Protein AF-A0A821H9C8-F1 (afdb_monomer_lite)

pLDDT: mean 73.52, std 16.89, range [33.97, 94.5]

Structure (mmCIF, N/CA/C/O backbone):
data_AF-A0A821H9C8-F1
#
_entry.id   AF-A0A821H9C8-F1
#
loop_
_atom_site.group_PDB
_atom_site.id
_atom_site.type_symbol
_atom_site.label_atom_id
_atom_site.label_alt_id
_atom_site.label_comp_id
_atom_site.label_asym_id
_atom_site.label_entity_id
_atom_site.label_seq_id
_atom_site.pdbx_PDB_ins_code
_atom_site.Cartn_x
_atom_site.Cartn_y
_atom_site.Cartn_z
_atom_site.occupancy
_atom_site.B_iso_or_equiv
_atom_site.auth_seq_id
_atom_site.auth_comp_id
_atom_site.auth_asym_id
_atom_site.auth_atom_id
_atom_site.pdbx_PDB_model_num
ATOM 1 N N . MET A 1 1 ? -15.313 -7.852 26.500 1.00 37.09 1 MET A N 1
ATOM 2 C CA . MET A 1 1 ? -15.621 -6.805 25.490 1.00 37.09 1 MET A CA 1
ATOM 3 C C . MET A 1 1 ? -14.946 -5.477 25.831 1.00 37.09 1 MET A C 1
ATOM 5 O O . MET A 1 1 ? -14.378 -4.883 24.933 1.00 37.09 1 MET A O 1
ATOM 9 N N . GLN A 1 2 ? -14.944 -5.047 27.102 1.00 33.97 2 GLN A N 1
ATOM 10 C CA . GLN A 1 2 ? -14.244 -3.834 27.563 1.00 33.97 2 GLN A CA 1
ATOM 11 C C . GLN A 1 2 ? -12.705 -3.944 27.600 1.00 33.97 2 GLN A C 1
ATOM 13 O O . GLN A 1 2 ? -12.033 -2.936 27.449 1.00 33.97 2 GLN A O 1
ATOM 18 N N . GLU A 1 3 ? -12.132 -5.143 27.737 1.00 39.50 3 GLU A N 1
ATOM 19 C CA . GLU A 1 3 ? -10.678 -5.307 27.937 1.00 39.50 3 GLU A CA 1
ATOM 20 C C . GLU A 1 3 ? -9.809 -5.076 26.684 1.00 39.50 3 GLU A C 1
ATOM 22 O O . GLU A 1 3 ? -8.631 -4.778 26.823 1.00 39.50 3 GLU A O 1
ATOM 27 N N . ILE A 1 4 ? -10.366 -5.171 25.467 1.00 42.53 4 ILE A N 1
ATOM 28 C CA . ILE A 1 4 ? -9.603 -5.038 24.200 1.00 42.53 4 ILE A CA 1
ATOM 29 C C . ILE A 1 4 ? -9.731 -3.628 23.590 1.00 42.53 4 ILE A C 1
ATOM 31 O O . ILE A 1 4 ? -8.876 -3.212 22.817 1.00 42.53 4 ILE A O 1
ATOM 35 N N . LEU A 1 5 ? -10.765 -2.866 23.973 1.00 43.53 5 LEU A N 1
ATOM 36 C CA . LEU A 1 5 ? -10.900 -1.432 23.664 1.00 43.53 5 LEU A CA 1
ATOM 37 C C . LEU A 1 5 ? -10.070 -0.553 24.612 1.00 43.53 5 LEU A C 1
ATOM 39 O O . LEU A 1 5 ? -9.796 0.599 24.294 1.00 43.53 5 LEU A O 1
ATOM 43 N N . HIS A 1 6 ? -9.663 -1.097 25.761 1.00 43.56 6 HIS A N 1
ATOM 44 C CA . HIS A 1 6 ? -8.919 -0.377 26.790 1.00 43.56 6 HIS A CA 1
ATOM 45 C C . HIS A 1 6 ? -7.547 0.169 26.341 1.00 43.56 6 HIS A C 1
ATOM 47 O O . HIS A 1 6 ? -7.224 1.284 26.744 1.00 43.56 6 HIS A O 1
ATOM 53 N N . PRO A 1 7 ? -6.752 -0.529 25.502 1.00 49.22 7 PRO A N 1
ATOM 54 C CA . PRO A 1 7 ? -5.472 -0.008 25.053 1.00 49.22 7 PRO A CA 1
ATOM 55 C C . PRO A 1 7 ? -5.580 0.864 23.799 1.00 49.22 7 PRO A C 1
ATOM 57 O O . PRO A 1 7 ? -4.600 1.503 23.465 1.00 49.22 7 PRO A O 1
ATOM 60 N N . TRP A 1 8 ? -6.712 0.935 23.080 1.00 53.06 8 TRP A N 1
ATOM 61 C CA . TRP A 1 8 ? -6.779 1.711 21.826 1.00 53.06 8 TRP A CA 1
ATOM 62 C C . TRP A 1 8 ? -6.546 3.222 22.023 1.00 53.06 8 TRP A C 1
ATOM 64 O O . TRP A 1 8 ? -5.753 3.789 21.280 1.00 53.06 8 TRP A O 1
ATOM 74 N N . PRO A 1 9 ? -7.102 3.87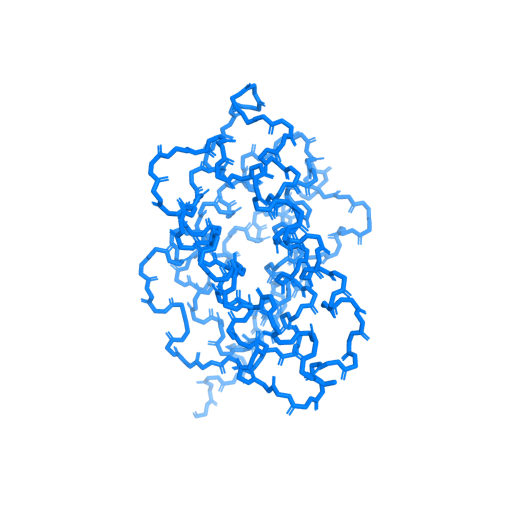8 23.060 1.00 55.62 9 PRO A N 1
ATOM 75 C CA . PRO A 1 9 ? -6.734 5.255 23.385 1.00 55.62 9 PRO A CA 1
ATOM 76 C C . PRO A 1 9 ? -5.254 5.414 23.762 1.00 55.62 9 PRO A C 1
ATOM 78 O O . PRO A 1 9 ? -4.653 6.431 23.445 1.00 55.62 9 PRO A O 1
ATOM 81 N N . GLU A 1 10 ? -4.651 4.412 24.407 1.00 47.25 10 GLU A N 1
ATOM 82 C CA . GLU A 1 10 ? -3.223 4.401 24.762 1.00 47.25 10 GLU A CA 1
ATOM 83 C C . GLU A 1 10 ? -2.340 4.155 23.527 1.00 47.25 10 GLU A C 1
ATOM 85 O O . GLU A 1 10 ? -1.257 4.721 23.417 1.00 47.25 10 GLU A O 1
ATOM 90 N N . VAL A 1 11 ? -2.827 3.361 22.568 1.00 49.88 11 VAL A N 1
ATOM 91 C CA . VAL A 1 11 ? -2.232 3.133 21.248 1.00 49.88 11 VAL A CA 1
ATOM 92 C C . VAL A 1 11 ? -2.255 4.430 20.452 1.00 49.88 11 VAL A C 1
ATOM 94 O O . VAL A 1 11 ? -1.211 4.838 19.963 1.00 49.88 11 VAL A O 1
ATOM 97 N N . LEU A 1 12 ? -3.409 5.097 20.357 1.00 52.25 12 LEU A N 1
ATOM 98 C CA . LEU A 1 12 ? -3.537 6.396 19.699 1.00 52.25 12 LEU A CA 1
ATOM 99 C C . LEU A 1 12 ? -2.669 7.450 20.385 1.00 52.25 12 LEU A C 1
ATOM 101 O O . LEU A 1 12 ? -1.925 8.130 19.701 1.00 52.25 12 LEU A O 1
ATOM 105 N N . ALA A 1 13 ? -2.654 7.517 21.719 1.00 55.16 13 ALA A N 1
ATOM 106 C CA . ALA A 1 13 ? -1.798 8.450 22.452 1.00 55.16 13 ALA A CA 1
ATOM 107 C C . ALA A 1 13 ? -0.299 8.172 22.246 1.00 55.16 13 ALA A C 1
ATOM 109 O O . ALA A 1 13 ? 0.488 9.109 22.142 1.00 55.16 13 ALA A O 1
ATOM 110 N N . ALA A 1 14 ? 0.110 6.902 22.155 1.00 49.56 14 ALA A N 1
ATOM 111 C CA . ALA A 1 14 ? 1.486 6.524 21.836 1.00 49.56 14 ALA A CA 1
ATOM 112 C C . ALA A 1 14 ? 1.847 6.802 20.366 1.00 49.56 14 ALA A C 1
ATOM 114 O O . ALA A 1 14 ? 3.006 7.074 20.067 1.00 49.56 14 ALA A O 1
ATOM 115 N N . ILE A 1 15 ? 0.872 6.733 19.452 1.00 49.38 15 ILE A N 1
ATOM 116 C CA . ILE A 1 15 ? 1.014 7.096 18.034 1.00 49.38 15 ILE A CA 1
ATOM 117 C C . ILE A 1 15 ? 1.041 8.622 17.855 1.00 49.38 15 ILE A C 1
ATOM 119 O O . ILE A 1 15 ? 1.798 9.120 17.032 1.00 49.38 15 ILE A O 1
ATOM 123 N N . ASP A 1 16 ? 0.281 9.373 18.645 1.00 48.09 16 ASP A N 1
ATOM 124 C CA . ASP A 1 16 ? 0.300 10.835 18.633 1.00 48.09 16 ASP A CA 1
ATOM 125 C C . ASP A 1 16 ? 1.613 11.351 19.242 1.00 48.09 16 ASP A C 1
ATOM 127 O O . ASP A 1 16 ? 2.270 12.203 18.656 1.00 48.09 16 ASP A O 1
ATOM 131 N N . GLN A 1 17 ? 2.092 10.761 20.345 1.00 44.94 17 GLN A N 1
ATOM 132 C CA . GLN A 1 17 ? 3.433 11.040 20.892 1.00 44.94 17 GLN A CA 1
ATOM 133 C C . GLN A 1 17 ? 4.567 10.637 19.941 1.00 44.94 17 GLN A C 1
ATOM 135 O O . GLN A 1 17 ? 5.657 11.196 20.007 1.00 44.94 17 GLN A O 1
ATOM 140 N N . ALA A 1 18 ? 4.311 9.691 19.036 1.00 44.38 18 ALA A N 1
ATOM 141 C CA . ALA A 1 18 ? 5.232 9.303 17.977 1.00 44.38 18 ALA A CA 1
ATOM 142 C C . ALA A 1 18 ? 5.353 10.343 16.845 1.00 44.38 18 ALA A C 1
ATOM 144 O O . ALA A 1 18 ? 6.142 10.150 15.922 1.00 44.38 18 ALA A O 1
ATOM 145 N N . THR A 1 19 ? 4.566 11.419 16.870 1.00 47.22 19 THR A N 1
ATOM 146 C CA . THR A 1 19 ? 4.671 12.504 15.883 1.00 47.22 19 THR A CA 1
ATOM 147 C C . THR A 1 19 ? 5.598 13.643 16.314 1.00 47.22 19 THR A C 1
ATOM 149 O O . THR A 1 19 ? 5.881 14.509 15.492 1.00 47.22 19 THR A O 1
ATOM 152 N N . ASP A 1 20 ? 6.128 13.605 17.545 1.00 43.31 20 ASP A N 1
ATOM 153 C CA . ASP A 1 20 ? 7.155 14.535 18.031 1.00 43.31 20 ASP A CA 1
ATOM 154 C C . ASP A 1 20 ? 8.579 14.038 17.683 1.00 43.31 20 ASP A C 1
ATOM 156 O O . ASP A 1 20 ? 8.864 12.840 17.752 1.00 43.31 20 ASP A O 1
ATOM 160 N N . ASP A 1 21 ? 9.457 14.987 17.325 1.00 44.59 21 ASP A N 1
ATOM 161 C CA . ASP A 1 21 ? 10.759 14.924 16.609 1.00 44.59 21 ASP A CA 1
ATOM 162 C C . ASP A 1 21 ? 11.865 13.931 17.085 1.00 44.59 21 ASP A C 1
ATOM 164 O O . ASP A 1 21 ? 13.019 14.038 16.662 1.00 44.59 21 ASP A O 1
ATOM 168 N N . ASP A 1 22 ? 11.577 12.933 17.925 1.00 46.00 22 ASP A N 1
ATOM 169 C CA . ASP A 1 22 ? 12.552 11.943 18.421 1.00 46.00 22 ASP A CA 1
ATOM 170 C C . ASP A 1 22 ? 12.425 10.575 17.698 1.00 46.00 22 ASP A C 1
ATOM 172 O O . ASP A 1 22 ? 12.007 9.547 18.247 1.00 46.00 22 ASP A O 1
ATOM 176 N N . GLU A 1 23 ? 12.807 10.562 16.414 1.00 50.75 23 GLU A N 1
ATOM 177 C CA . GLU A 1 23 ? 12.544 9.503 15.412 1.00 50.75 23 GLU A CA 1
ATOM 178 C C . GLU A 1 23 ? 12.915 8.057 15.832 1.00 50.75 23 GLU A C 1
ATOM 180 O O . GLU A 1 23 ? 12.275 7.081 15.427 1.00 50.75 23 GLU A O 1
ATOM 185 N N . LEU A 1 24 ? 13.963 7.877 16.646 1.00 43.28 24 LEU A N 1
ATOM 186 C CA . LEU A 1 24 ? 14.520 6.559 17.007 1.00 43.28 24 LEU A CA 1
ATOM 187 C C . LEU A 1 24 ? 13.912 5.951 18.281 1.00 43.28 24 LEU A C 1
ATOM 189 O O . LEU A 1 24 ? 13.880 4.722 18.434 1.00 43.28 24 LEU A O 1
ATOM 193 N N . PHE A 1 25 ? 13.433 6.789 19.199 1.00 40.84 25 PHE A N 1
ATOM 194 C CA . PHE A 1 25 ? 12.816 6.358 20.457 1.00 40.84 25 PHE A CA 1
ATOM 195 C C . PHE A 1 25 ? 11.338 6.003 20.248 1.00 40.84 25 PHE A C 1
ATOM 197 O O . PHE A 1 25 ? 10.849 4.968 20.711 1.00 40.84 25 PHE A O 1
ATOM 204 N N . THR A 1 26 ? 10.677 6.801 19.421 1.00 49.81 26 THR A N 1
ATOM 205 C CA . THR A 1 26 ? 9.282 6.699 19.014 1.00 49.81 26 THR A CA 1
ATOM 206 C C . THR A 1 26 ? 8.887 5.335 18.429 1.00 49.81 26 THR A C 1
ATOM 208 O O . THR A 1 26 ? 7.946 4.678 18.888 1.00 49.81 26 THR A O 1
ATOM 211 N N . LEU A 1 27 ? 9.639 4.831 17.447 1.00 49.69 27 LEU A N 1
ATOM 212 C CA . LEU A 1 27 ? 9.341 3.533 16.837 1.00 49.69 27 LEU A CA 1
ATOM 213 C C . LEU A 1 27 ? 9.594 2.378 17.835 1.00 49.69 27 LEU A C 1
ATOM 215 O O . LEU A 1 27 ? 8.940 1.333 17.758 1.00 49.69 27 LEU A O 1
ATOM 219 N N . ASN A 1 28 ? 10.525 2.532 18.786 1.00 45.34 28 ASN A N 1
ATOM 220 C CA . ASN A 1 28 ? 10.849 1.490 19.770 1.00 45.34 28 ASN A CA 1
ATOM 221 C C . ASN A 1 28 ? 9.684 1.188 20.716 1.00 45.34 28 ASN A C 1
ATOM 223 O O . ASN A 1 28 ? 9.327 0.019 20.886 1.00 45.34 28 ASN A O 1
ATOM 227 N N . ILE A 1 29 ? 9.042 2.227 21.252 1.00 48.31 29 ILE A N 1
ATOM 228 C CA . ILE A 1 29 ? 7.833 2.097 22.082 1.00 48.31 29 ILE A CA 1
ATOM 229 C C . ILE A 1 29 ? 6.653 1.589 21.242 1.00 48.31 29 ILE A C 1
ATOM 231 O O . ILE A 1 29 ? 5.913 0.702 21.675 1.00 48.31 29 ILE A O 1
ATOM 235 N N . SER A 1 30 ? 6.543 2.056 19.996 1.00 59.53 30 SER A N 1
ATOM 236 C CA . SER A 1 30 ? 5.499 1.639 19.060 1.00 59.53 30 SER A CA 1
ATOM 237 C C . SER A 1 30 ? 5.479 0.119 18.831 1.00 59.53 30 SER A C 1
ATOM 239 O O . SER A 1 30 ? 4.413 -0.477 18.777 1.00 59.53 30 SER A O 1
ATOM 241 N N . ARG A 1 31 ? 6.616 -0.590 18.786 1.00 64.44 31 ARG A N 1
ATOM 242 C CA . ARG A 1 31 ? 6.636 -2.010 18.369 1.00 64.44 31 ARG A CA 1
ATOM 243 C C . ARG A 1 31 ? 5.820 -2.969 19.243 1.00 64.44 31 ARG A C 1
ATOM 245 O O . ARG A 1 31 ? 5.178 -3.873 18.699 1.00 64.44 31 ARG A O 1
ATOM 252 N N . ALA A 1 32 ? 5.857 -2.824 20.568 1.00 64.88 32 ALA A N 1
ATOM 253 C CA . ALA A 1 32 ? 5.069 -3.680 21.462 1.00 64.88 32 ALA A CA 1
ATOM 254 C C . ALA A 1 32 ? 3.567 -3.462 21.224 1.00 64.88 32 ALA A C 1
ATOM 256 O O . ALA A 1 32 ? 2.812 -4.423 21.072 1.00 64.88 32 ALA A O 1
ATOM 257 N N . VAL A 1 33 ? 3.181 -2.196 21.076 1.00 65.38 33 VAL A N 1
ATOM 258 C CA . VAL A 1 33 ? 1.823 -1.755 20.755 1.00 65.38 33 VAL A CA 1
ATOM 259 C C . VAL A 1 33 ? 1.391 -2.263 19.374 1.00 65.38 33 VAL A C 1
ATOM 261 O O . VAL A 1 33 ? 0.376 -2.942 19.255 1.00 65.38 33 VAL A O 1
ATOM 264 N N . LEU A 1 34 ? 2.207 -2.060 18.337 1.00 66.00 34 LEU A N 1
ATOM 265 C CA . LEU A 1 34 ? 1.968 -2.558 16.979 1.00 66.00 34 LEU A CA 1
ATOM 266 C C . LEU A 1 34 ? 1.834 -4.085 16.941 1.00 66.00 34 LEU A C 1
ATOM 268 O O . LEU A 1 34 ? 1.051 -4.614 16.162 1.00 66.00 34 LEU A O 1
ATOM 272 N N . THR A 1 35 ? 2.564 -4.817 17.784 1.00 69.88 35 THR A N 1
ATOM 273 C CA . THR A 1 35 ? 2.448 -6.284 17.857 1.00 69.88 35 THR A CA 1
ATOM 274 C C . THR A 1 35 ? 1.124 -6.713 18.493 1.00 69.88 35 THR A C 1
ATOM 276 O O . THR A 1 35 ? 0.504 -7.677 18.037 1.00 69.88 35 THR A O 1
ATOM 279 N N . GLN A 1 36 ? 0.653 -5.991 19.514 1.00 67.81 36 GLN A N 1
ATOM 280 C CA . GLN A 1 36 ? -0.668 -6.222 20.104 1.00 67.81 36 GLN A CA 1
ATOM 281 C C . GLN A 1 36 ? -1.779 -5.921 19.092 1.00 67.81 36 GLN A C 1
ATOM 283 O O . GLN A 1 36 ? -2.635 -6.775 18.858 1.00 67.81 36 GLN A O 1
ATOM 288 N N . VAL A 1 37 ? -1.710 -4.772 18.412 1.00 67.06 37 VAL A N 1
ATOM 289 C CA . VAL A 1 37 ? -2.646 -4.394 17.339 1.00 67.06 37 VAL A CA 1
ATOM 290 C C . VAL A 1 37 ? -2.623 -5.424 16.209 1.00 67.06 37 VAL A C 1
ATOM 292 O O . VAL A 1 37 ? -3.676 -5.881 15.776 1.00 67.06 37 VAL A O 1
ATOM 295 N N . PHE A 1 38 ? -1.444 -5.880 15.782 1.00 72.62 38 PHE A N 1
ATOM 296 C CA . PHE A 1 38 ? -1.310 -6.928 14.769 1.00 72.62 38 PHE A CA 1
ATOM 297 C C . PHE A 1 38 ? -1.974 -8.242 15.198 1.00 72.62 38 PHE A C 1
ATOM 299 O O . PHE A 1 38 ? -2.653 -8.881 14.397 1.00 72.62 38 PHE A O 1
ATOM 306 N N . THR A 1 39 ? -1.833 -8.633 16.465 1.00 71.38 39 THR A N 1
ATOM 307 C CA . TH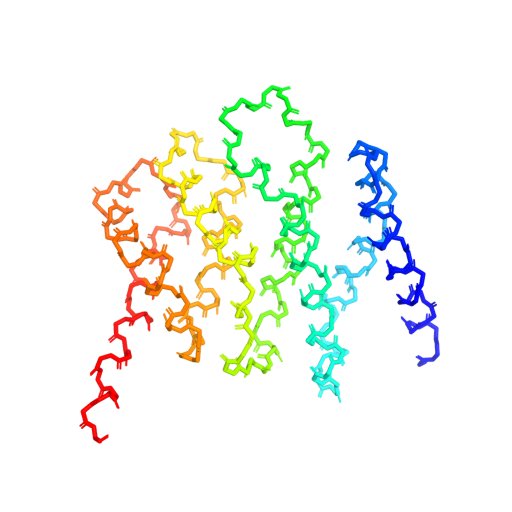R A 1 39 ? -2.473 -9.843 17.007 1.00 71.38 39 THR A CA 1
ATOM 308 C C . THR A 1 39 ? -3.999 -9.713 16.996 1.00 71.38 39 THR A C 1
ATOM 310 O O . THR A 1 39 ? -4.696 -10.652 16.609 1.00 71.38 39 THR A O 1
ATOM 313 N N . ILE A 1 40 ? -4.522 -8.531 17.338 1.00 67.94 40 ILE A N 1
ATOM 314 C CA . ILE A 1 40 ? -5.953 -8.214 17.240 1.00 67.94 40 ILE A CA 1
ATOM 315 C C . ILE A 1 40 ? -6.407 -8.285 15.776 1.00 67.94 40 ILE A C 1
ATOM 317 O O . ILE A 1 40 ? -7.390 -8.964 15.480 1.00 67.94 40 ILE A O 1
ATOM 321 N N . ILE A 1 41 ? -5.656 -7.677 14.851 1.00 69.88 41 ILE A N 1
ATOM 322 C CA . ILE A 1 41 ? -5.904 -7.715 13.401 1.00 69.88 41 ILE A CA 1
ATOM 323 C C . ILE A 1 41 ? -6.012 -9.149 12.878 1.00 69.88 41 ILE A C 1
ATOM 325 O O . ILE A 1 41 ? -6.962 -9.489 12.168 1.00 69.88 41 ILE A O 1
ATOM 329 N N . LEU A 1 42 ? -5.074 -10.014 13.263 1.00 71.12 42 LEU A N 1
ATOM 330 C CA . LEU A 1 42 ? -5.050 -11.408 12.825 1.00 71.12 42 LEU A CA 1
ATOM 331 C C . LEU A 1 42 ? -6.200 -12.250 13.377 1.00 71.12 42 LEU A C 1
ATOM 333 O O . LEU A 1 42 ? -6.567 -13.235 12.737 1.00 71.12 42 LEU A O 1
ATOM 337 N N . SER A 1 43 ? -6.786 -11.871 14.516 1.00 68.31 43 SER A N 1
ATOM 338 C CA . SER A 1 43 ? -7.910 -12.615 15.092 1.00 68.31 43 SER A CA 1
ATOM 339 C C . SER A 1 43 ? -9.162 -12.584 14.209 1.00 68.31 43 SER A C 1
ATOM 341 O O . SER A 1 43 ? -9.961 -13.504 14.309 1.00 68.31 43 SER A O 1
ATOM 343 N N . LYS A 1 44 ? -9.299 -11.585 13.311 1.00 60.69 44 LYS A N 1
ATOM 344 C CA . LYS A 1 44 ? -10.374 -11.366 12.308 1.00 60.69 44 LYS A CA 1
ATOM 345 C C . LYS A 1 44 ? -11.823 -11.322 12.827 1.00 60.69 44 LYS A C 1
ATOM 347 O O . LYS A 1 44 ? -12.645 -10.633 12.227 1.00 60.69 44 LYS A O 1
ATOM 352 N N . ASP A 1 45 ? -12.127 -11.944 13.961 1.00 57.25 45 ASP A N 1
ATOM 353 C CA . ASP A 1 45 ? -13.434 -11.989 14.624 1.00 57.25 45 ASP A CA 1
ATOM 354 C C . ASP A 1 45 ? -13.933 -10.599 15.040 1.00 57.25 45 ASP A C 1
ATOM 356 O O . ASP A 1 45 ? -15.136 -10.359 15.154 1.00 57.25 45 ASP A O 1
ATOM 360 N N . PHE A 1 46 ? -13.000 -9.666 15.225 1.00 54.28 46 PHE A N 1
ATOM 361 C CA . PHE A 1 46 ? -13.259 -8.290 15.629 1.00 54.28 46 PHE A CA 1
ATOM 362 C C . PHE A 1 46 ? -13.836 -7.414 14.501 1.00 54.28 46 PHE A C 1
ATOM 364 O O . PHE A 1 46 ? -14.727 -6.598 14.729 1.00 54.28 46 PHE A O 1
ATOM 371 N N . PHE A 1 47 ? -13.383 -7.616 13.262 1.00 56.91 47 PHE A N 1
ATOM 372 C CA . PHE A 1 47 ? -13.626 -6.692 12.144 1.00 56.91 47 PHE A CA 1
ATOM 373 C C . PHE A 1 47 ? -14.944 -6.946 11.404 1.00 56.91 47 PHE A C 1
ATOM 375 O O . PHE A 1 47 ? -15.367 -6.133 10.587 1.00 56.91 47 PHE A O 1
ATOM 382 N N . ASN A 1 48 ? -15.636 -8.043 11.722 1.00 57.91 48 ASN A N 1
ATOM 383 C CA . ASN A 1 48 ? -16.945 -8.352 11.145 1.00 57.91 48 ASN A CA 1
ATOM 384 C C . ASN A 1 48 ? -18.088 -7.500 11.728 1.00 57.91 48 ASN A C 1
ATOM 386 O O . ASN A 1 48 ? -19.215 -7.607 11.248 1.00 57.91 48 ASN A O 1
ATOM 390 N N . LYS A 1 49 ? -17.837 -6.687 12.769 1.00 57.53 49 LYS A N 1
ATOM 391 C CA . LYS A 1 49 ? -18.894 -5.963 13.499 1.00 57.53 49 LYS A CA 1
ATOM 392 C C . LYS A 1 49 ? -18.798 -4.436 13.458 1.00 57.53 49 LYS A C 1
ATOM 394 O O . LYS A 1 49 ? -19.831 -3.800 13.637 1.00 57.53 49 LYS A O 1
ATOM 399 N N . ASP A 1 50 ? -17.627 -3.853 13.193 1.00 73.88 50 ASP A N 1
ATOM 400 C CA . ASP A 1 50 ? -17.446 -2.395 13.226 1.00 73.88 50 ASP A CA 1
ATOM 401 C C . ASP A 1 50 ? -16.520 -1.883 12.110 1.00 73.88 50 ASP A C 1
ATOM 403 O O . ASP A 1 50 ? -15.297 -1.888 12.231 1.00 73.88 50 ASP A O 1
ATOM 407 N N . HIS A 1 51 ? -17.122 -1.415 11.012 1.00 76.06 51 HIS A N 1
ATOM 408 C CA . HIS A 1 51 ? -16.396 -0.845 9.873 1.00 76.06 51 HIS A CA 1
ATOM 409 C C . HIS A 1 51 ? -15.701 0.490 10.179 1.00 76.06 51 HIS A C 1
ATOM 411 O O . HIS A 1 51 ? -14.742 0.826 9.482 1.00 76.06 51 HIS A O 1
ATOM 417 N N . LEU A 1 52 ? -16.177 1.254 11.168 1.00 81.69 52 LEU A N 1
ATOM 418 C CA . LEU A 1 52 ? -15.581 2.544 11.527 1.00 81.69 52 LEU A CA 1
ATOM 419 C C . LEU A 1 52 ? -14.252 2.318 12.233 1.00 81.69 52 LEU A C 1
ATOM 421 O O . LEU A 1 52 ? -13.250 2.913 11.850 1.00 81.69 52 LEU A O 1
ATOM 425 N N . LEU A 1 53 ? -14.220 1.372 13.167 1.00 78.12 53 LEU A N 1
ATOM 426 C CA . LEU A 1 53 ? -12.994 1.017 13.868 1.00 78.12 53 LEU A CA 1
ATOM 427 C C . LEU A 1 53 ? -11.945 0.394 12.934 1.00 78.12 53 LEU A C 1
ATOM 429 O O . LEU A 1 53 ? -10.757 0.676 13.060 1.00 78.12 53 LEU A O 1
ATOM 433 N N . VAL A 1 54 ? -12.364 -0.403 11.939 1.00 80.38 54 VAL A N 1
ATOM 434 C CA . VAL A 1 54 ? -11.442 -0.909 10.900 1.00 80.38 54 VAL A CA 1
ATOM 435 C C . VAL A 1 54 ? -10.795 0.246 10.130 1.00 80.38 54 VAL A C 1
ATOM 437 O O . VAL A 1 54 ? -9.588 0.221 9.888 1.00 80.38 54 VAL A O 1
ATOM 440 N N . ARG A 1 55 ? -11.600 1.244 9.733 1.00 88.00 55 ARG A N 1
ATOM 441 C CA . ARG A 1 55 ? -11.123 2.445 9.033 1.00 88.00 55 ARG A CA 1
ATOM 442 C C . ARG A 1 55 ? -10.146 3.222 9.905 1.00 88.00 55 ARG A C 1
ATOM 444 O O . ARG A 1 55 ? -9.075 3.566 9.427 1.00 88.00 55 ARG A O 1
ATOM 451 N N . GLU A 1 56 ? -10.487 3.443 11.168 1.00 83.62 56 GLU A N 1
ATOM 452 C CA . GLU A 1 56 ? -9.635 4.155 12.120 1.00 83.62 56 GLU A CA 1
ATOM 453 C C . GLU A 1 56 ? -8.272 3.470 12.269 1.00 83.62 56 GLU A C 1
ATOM 455 O O . GLU A 1 56 ? -7.248 4.098 12.033 1.00 83.62 56 GLU A O 1
ATOM 460 N N . ILE A 1 57 ? -8.246 2.156 12.520 1.00 80.38 57 ILE A N 1
ATOM 461 C CA . ILE A 1 57 ? -6.993 1.391 12.623 1.00 80.38 57 ILE A CA 1
ATOM 462 C C . ILE A 1 57 ? -6.173 1.492 11.331 1.00 80.38 57 ILE A C 1
ATOM 464 O O . ILE A 1 57 ? -4.953 1.673 11.383 1.00 80.38 57 ILE A O 1
ATOM 468 N N . PHE A 1 58 ? -6.829 1.374 10.173 1.00 88.69 58 PHE A N 1
ATOM 469 C CA . PHE A 1 58 ? -6.176 1.499 8.873 1.00 88.69 58 PHE A CA 1
ATOM 470 C C . PHE A 1 58 ? -5.519 2.867 8.707 1.00 88.69 58 PHE A C 1
ATOM 472 O O . PHE A 1 58 ? -4.321 2.922 8.427 1.00 88.69 58 PHE A O 1
ATOM 479 N N . PHE A 1 59 ? -6.266 3.953 8.911 1.00 88.94 59 PHE A N 1
ATOM 480 C CA . PHE A 1 59 ? -5.755 5.304 8.700 1.00 88.94 59 PHE A CA 1
ATOM 481 C C . PHE A 1 59 ? -4.745 5.717 9.769 1.00 88.94 59 PHE A C 1
ATOM 483 O O . PHE A 1 59 ? -3.755 6.346 9.422 1.00 88.94 59 PHE A O 1
ATOM 490 N N . SER A 1 60 ? -4.879 5.281 11.024 1.00 83.38 60 SER A N 1
ATOM 491 C CA . SER A 1 60 ? -3.839 5.490 12.041 1.00 83.38 60 SER A CA 1
ATOM 492 C C . SER A 1 60 ? -2.522 4.820 11.644 1.00 83.38 60 SER A C 1
ATOM 494 O O . SER A 1 60 ? -1.466 5.446 11.699 1.00 83.38 60 SER A O 1
ATOM 496 N N . CYS A 1 61 ? -2.563 3.564 11.182 1.00 84.50 61 CYS A N 1
ATOM 497 C CA . CYS A 1 61 ? -1.358 2.877 10.709 1.00 84.50 61 CYS A CA 1
ATOM 498 C C . CYS A 1 61 ? -0.777 3.537 9.450 1.00 84.50 61 CYS A C 1
ATOM 500 O O . CYS A 1 61 ? 0.443 3.642 9.317 1.00 84.50 61 CYS A O 1
ATOM 502 N N . PHE A 1 62 ? -1.639 3.964 8.525 1.00 89.00 62 PHE A N 1
ATOM 503 C CA . PHE A 1 62 ? -1.239 4.630 7.290 1.00 89.00 62 PHE A CA 1
ATOM 504 C C . PHE A 1 62 ? -0.593 5.994 7.567 1.00 89.00 62 PHE A C 1
ATOM 506 O O . PHE A 1 62 ? 0.488 6.258 7.053 1.00 89.00 62 PHE A O 1
ATOM 513 N N . ASN A 1 63 ? -1.168 6.805 8.455 1.00 86.56 63 ASN A N 1
ATOM 514 C CA . ASN A 1 63 ? -0.645 8.124 8.818 1.00 86.56 63 ASN A CA 1
ATOM 515 C C . ASN A 1 63 ? 0.743 8.044 9.465 1.00 86.56 63 ASN A C 1
ATOM 517 O O . ASN A 1 63 ? 1.590 8.896 9.208 1.00 86.56 63 ASN A O 1
ATOM 521 N N . ILE A 1 64 ? 1.036 6.983 10.228 1.00 82.50 64 ILE A N 1
ATOM 522 C CA . ILE A 1 64 ? 2.406 6.742 10.712 1.00 82.50 64 ILE A CA 1
ATOM 523 C C . ILE A 1 64 ? 3.370 6.586 9.532 1.00 82.50 64 ILE A C 1
ATOM 525 O O . ILE A 1 64 ? 4.463 7.150 9.561 1.00 82.50 64 ILE A O 1
ATOM 529 N N . LEU A 1 65 ? 2.984 5.837 8.492 1.00 85.19 65 LEU A N 1
ATOM 530 C CA . LEU A 1 65 ? 3.809 5.696 7.290 1.00 85.19 65 LEU A CA 1
ATOM 531 C C . LEU A 1 65 ? 3.950 7.019 6.535 1.00 85.19 65 LEU A C 1
ATOM 533 O O . LEU A 1 65 ? 5.037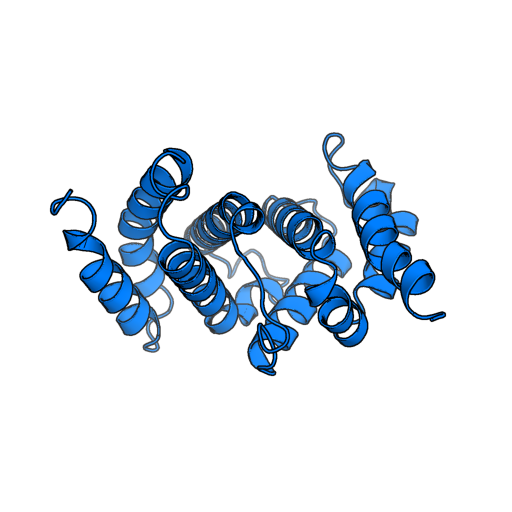 7.284 6.030 1.00 85.19 65 LEU A O 1
ATOM 537 N N . VAL A 1 66 ? 2.900 7.843 6.482 1.00 86.94 66 VAL A N 1
ATOM 538 C CA . VAL A 1 66 ? 2.929 9.174 5.848 1.00 86.94 66 VAL A CA 1
ATOM 539 C C . VAL A 1 66 ? 3.957 10.066 6.539 1.00 86.94 66 VAL A C 1
ATOM 541 O O . VAL A 1 66 ? 4.872 10.566 5.886 1.00 86.94 66 VAL A O 1
ATOM 544 N N . ASN A 1 67 ? 3.894 10.158 7.869 1.00 81.62 67 ASN A N 1
ATOM 545 C CA . ASN A 1 67 ? 4.834 10.949 8.669 1.00 81.62 67 ASN A CA 1
ATOM 546 C C . ASN A 1 67 ? 6.287 10.468 8.519 1.00 81.62 67 ASN A C 1
ATOM 548 O O . ASN A 1 67 ? 7.224 11.244 8.676 1.00 81.62 67 ASN A O 1
ATOM 552 N N . HIS A 1 68 ? 6.482 9.200 8.149 1.00 77.94 68 HIS A N 1
ATOM 553 C CA . HIS A 1 68 ? 7.797 8.596 7.947 1.00 77.94 68 HIS A CA 1
ATOM 554 C C . HIS A 1 68 ? 8.073 8.231 6.477 1.00 77.94 68 HIS A C 1
ATOM 556 O O . HIS A 1 68 ? 8.873 7.335 6.186 1.00 77.94 68 HIS A O 1
ATOM 562 N N . ALA A 1 69 ? 7.453 8.935 5.519 1.00 81.94 69 ALA A N 1
ATOM 563 C CA . ALA A 1 69 ? 7.598 8.649 4.088 1.00 81.94 69 ALA A CA 1
ATOM 564 C C . ALA A 1 69 ? 9.056 8.749 3.595 1.00 81.94 69 ALA A C 1
ATOM 566 O O . ALA A 1 69 ? 9.439 8.099 2.617 1.00 81.94 69 ALA A O 1
ATOM 567 N N . TYR A 1 70 ? 9.901 9.520 4.292 1.00 76.81 70 TYR A N 1
ATOM 568 C CA . TYR A 1 70 ? 11.334 9.633 4.005 1.00 76.81 70 TYR A CA 1
ATOM 569 C C . TYR A 1 70 ? 12.045 8.274 4.006 1.00 76.81 70 TYR A C 1
ATOM 571 O O . TYR A 1 70 ? 12.987 8.086 3.235 1.00 76.81 70 TYR A O 1
ATOM 579 N N . ILE A 1 71 ? 11.565 7.298 4.790 1.00 78.25 71 ILE A N 1
ATOM 580 C CA . ILE A 1 71 ? 12.139 5.949 4.860 1.00 78.25 71 ILE A CA 1
ATOM 581 C C . ILE A 1 71 ? 12.210 5.326 3.463 1.00 78.25 71 ILE A C 1
ATOM 583 O O . ILE A 1 71 ? 13.232 4.726 3.123 1.00 78.25 71 ILE A O 1
ATOM 587 N N . PHE A 1 72 ? 11.186 5.515 2.628 1.00 80.19 72 PHE A N 1
ATOM 588 C CA . PHE A 1 72 ? 11.112 4.956 1.272 1.00 80.19 72 PHE A CA 1
ATOM 589 C C . PHE A 1 72 ? 12.063 5.643 0.281 1.00 80.19 72 PHE A C 1
ATOM 591 O O . PHE A 1 72 ? 12.547 4.995 -0.643 1.00 80.19 72 PHE A O 1
ATOM 598 N N . LYS A 1 73 ? 12.402 6.917 0.517 1.00 75.06 73 LYS A N 1
ATOM 599 C CA . LYS A 1 73 ? 13.307 7.716 -0.330 1.00 75.06 73 LYS A CA 1
ATOM 600 C C . LYS A 1 73 ? 14.793 7.456 -0.048 1.00 75.06 73 LYS A C 1
ATOM 602 O O . LYS A 1 73 ? 15.653 7.840 -0.836 1.00 75.06 73 LYS A O 1
ATOM 607 N N . THR A 1 74 ? 15.124 6.823 1.080 1.00 65.50 74 THR A N 1
ATOM 608 C CA . THR A 1 74 ? 16.522 6.547 1.443 1.00 65.50 74 THR A CA 1
ATOM 609 C C . THR A 1 74 ? 17.079 5.332 0.692 1.00 65.50 74 THR A C 1
ATOM 611 O O . THR A 1 74 ? 16.715 4.192 0.961 1.00 65.50 74 THR A O 1
ATOM 614 N N . THR A 1 75 ? 18.030 5.562 -0.218 1.00 55.88 75 THR A N 1
ATOM 615 C CA . THR A 1 75 ? 18.814 4.497 -0.882 1.00 55.88 75 THR A CA 1
ATOM 616 C C . THR A 1 75 ? 19.913 3.917 0.014 1.00 55.88 75 THR A C 1
ATOM 618 O O . THR A 1 75 ? 20.516 2.889 -0.298 1.00 55.88 75 THR A O 1
ATOM 621 N N . ASN A 1 76 ? 20.193 4.564 1.148 1.00 52.97 76 ASN A N 1
ATOM 622 C CA . ASN A 1 76 ? 21.269 4.183 2.050 1.00 52.97 76 ASN A CA 1
ATOM 623 C C . ASN A 1 76 ? 20.750 3.271 3.174 1.00 52.97 76 ASN A C 1
ATOM 625 O O . ASN A 1 76 ? 20.409 3.731 4.265 1.00 52.97 76 ASN A O 1
ATOM 629 N N . SER A 1 77 ? 20.746 1.958 2.915 1.00 50.69 77 SER A N 1
ATOM 630 C CA . SER A 1 77 ? 20.371 0.903 3.877 1.00 50.69 77 SER A CA 1
ATOM 631 C C . SER A 1 77 ? 21.119 0.979 5.214 1.00 50.69 77 SER A C 1
ATOM 633 O O . SER A 1 77 ? 20.683 0.395 6.196 1.00 50.69 77 SER A O 1
ATOM 635 N N . THR A 1 78 ? 22.253 1.681 5.256 1.00 45.31 78 THR A N 1
ATOM 636 C CA . THR A 1 78 ? 23.102 1.844 6.443 1.00 45.31 78 THR A CA 1
ATOM 6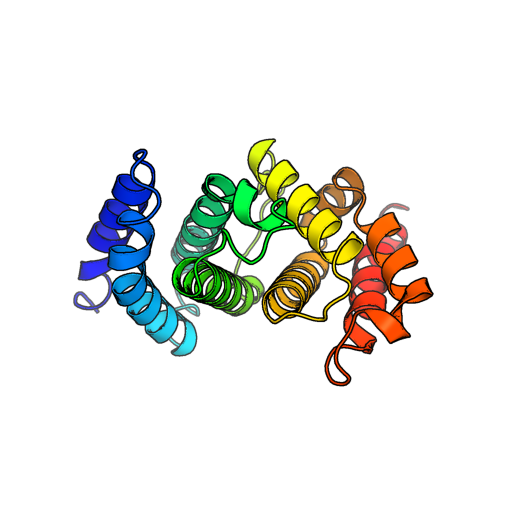37 C C . THR A 1 78 ? 22.529 2.844 7.455 1.00 45.31 78 THR A C 1
ATOM 639 O O . THR A 1 78 ? 22.808 2.724 8.643 1.00 45.31 78 THR A O 1
ATOM 642 N N . LEU A 1 79 ? 21.720 3.813 7.003 1.00 45.38 79 LEU A N 1
ATOM 643 C CA . LEU A 1 79 ? 21.013 4.768 7.872 1.00 45.38 79 LEU A CA 1
ATOM 644 C C . LEU A 1 79 ? 19.665 4.217 8.352 1.00 45.38 79 LEU A C 1
ATOM 646 O O . LEU A 1 79 ? 19.187 4.588 9.423 1.00 45.38 79 LEU A O 1
ATOM 650 N N . ARG A 1 80 ? 19.066 3.286 7.598 1.00 57.72 80 ARG A N 1
ATOM 651 C CA . ARG A 1 80 ? 17.854 2.584 8.017 1.00 57.72 80 ARG A CA 1
ATOM 652 C C . ARG A 1 80 ? 18.228 1.520 9.046 1.00 57.72 80 ARG A C 1
ATOM 654 O O . ARG A 1 80 ? 18.696 0.437 8.705 1.00 57.72 80 ARG A O 1
ATOM 661 N N . THR A 1 81 ? 18.025 1.813 10.326 1.00 58.75 81 THR A N 1
ATOM 662 C CA . THR A 1 81 ? 18.243 0.798 11.361 1.00 58.75 81 THR A CA 1
ATOM 663 C C . THR A 1 81 ? 17.329 -0.409 11.101 1.00 58.75 81 THR A C 1
ATOM 665 O O . THR A 1 81 ? 16.170 -0.259 10.709 1.00 58.75 81 THR A O 1
ATOM 668 N N . ILE A 1 82 ? 17.832 -1.627 11.347 1.00 60.22 82 ILE A N 1
ATOM 669 C CA . ILE A 1 82 ? 17.069 -2.896 11.243 1.00 60.22 82 ILE A CA 1
ATOM 670 C C . ILE A 1 82 ? 15.714 -2.799 11.969 1.00 60.22 82 ILE A C 1
ATOM 672 O O . ILE A 1 82 ? 14.729 -3.456 11.614 1.00 60.22 82 ILE A O 1
ATOM 676 N N . PHE A 1 83 ? 15.679 -1.969 13.006 1.00 56.28 83 PHE A N 1
ATOM 677 C CA . PHE A 1 83 ? 14.519 -1.690 13.817 1.00 56.28 83 PHE A CA 1
ATOM 678 C C . PHE A 1 83 ? 13.427 -0.901 13.067 1.00 56.28 83 PHE A C 1
ATOM 680 O O . PHE A 1 83 ? 12.287 -1.366 13.012 1.00 56.28 83 PHE A O 1
ATOM 687 N N . ILE A 1 84 ? 13.781 0.216 12.421 1.00 66.00 84 ILE A N 1
ATOM 688 C CA . ILE A 1 84 ? 12.863 1.025 11.599 1.00 66.00 84 ILE A CA 1
ATOM 689 C C . ILE A 1 84 ? 12.254 0.165 10.482 1.00 66.00 84 ILE A C 1
ATOM 691 O O . ILE A 1 84 ? 11.036 0.125 10.313 1.00 66.00 84 ILE A O 1
ATOM 695 N N . ASP A 1 85 ? 13.083 -0.626 9.797 1.00 69.12 85 ASP A N 1
ATOM 696 C CA . ASP A 1 85 ? 12.628 -1.526 8.731 1.00 69.12 85 ASP A CA 1
ATOM 697 C C . ASP A 1 85 ? 11.641 -2.593 9.246 1.00 69.12 85 ASP A C 1
ATOM 699 O O . ASP A 1 85 ? 10.643 -2.927 8.607 1.00 69.12 85 ASP A O 1
ATOM 703 N N . SER A 1 86 ? 11.867 -3.117 10.452 1.00 70.50 86 SER A N 1
ATOM 704 C CA . SER A 1 86 ? 10.973 -4.105 11.068 1.00 70.50 86 SER A CA 1
ATOM 705 C C . SER A 1 86 ? 9.597 -3.537 11.411 1.00 70.50 86 SER A C 1
ATOM 707 O O . SER A 1 86 ? 8.599 -4.226 11.197 1.00 70.50 86 SER A O 1
ATOM 709 N N . ASN A 1 87 ? 9.531 -2.297 11.888 1.00 75.75 87 ASN A N 1
ATOM 710 C CA . ASN A 1 87 ? 8.266 -1.649 12.224 1.00 75.75 87 ASN A CA 1
ATOM 711 C C . ASN A 1 87 ? 7.483 -1.213 10.993 1.00 75.75 87 ASN A C 1
ATOM 713 O O . ASN A 1 87 ? 6.281 -1.455 10.937 1.00 75.75 87 ASN A O 1
ATOM 717 N N . VAL A 1 88 ? 8.152 -0.659 9.979 1.00 80.06 88 VAL A N 1
ATOM 718 C CA . VAL A 1 88 ? 7.503 -0.330 8.701 1.00 80.06 88 VAL A CA 1
ATOM 719 C C . VAL A 1 88 ? 6.906 -1.585 8.071 1.00 80.06 88 VAL A C 1
ATOM 721 O O . VAL A 1 88 ? 5.750 -1.582 7.652 1.00 80.06 88 VAL A O 1
ATOM 724 N N . ARG A 1 89 ? 7.631 -2.710 8.091 1.00 78.56 89 ARG A N 1
ATOM 725 C CA . ARG A 1 89 ? 7.090 -3.997 7.627 1.00 78.56 89 ARG A CA 1
ATOM 726 C C . ARG A 1 89 ? 5.888 -4.463 8.446 1.00 78.56 89 ARG A C 1
ATOM 728 O O . ARG A 1 89 ? 4.960 -5.029 7.873 1.00 78.56 89 ARG A O 1
ATOM 735 N N . LEU A 1 90 ? 5.890 -4.253 9.762 1.00 80.94 90 LEU A N 1
ATOM 736 C CA . LEU A 1 90 ? 4.755 -4.600 10.618 1.00 80.94 90 LEU A CA 1
ATOM 737 C C . LEU A 1 90 ? 3.532 -3.727 10.303 1.00 80.94 90 LEU A C 1
ATOM 739 O O . LEU A 1 90 ? 2.446 -4.270 10.113 1.00 80.94 90 LEU A O 1
ATOM 743 N N . LEU A 1 91 ? 3.719 -2.411 10.161 1.00 84.75 91 LEU A N 1
ATOM 744 C CA . LEU A 1 91 ? 2.684 -1.456 9.750 1.00 84.75 91 LEU A CA 1
ATOM 745 C C . LEU A 1 91 ? 2.082 -1.838 8.398 1.00 84.75 91 LEU A C 1
ATOM 747 O O . LEU A 1 91 ? 0.874 -2.033 8.300 1.00 84.75 91 LEU A O 1
ATOM 751 N N . MET A 1 92 ? 2.911 -2.060 7.377 1.00 85.31 92 MET A N 1
ATOM 752 C CA . MET A 1 92 ? 2.430 -2.492 6.061 1.00 85.31 92 MET A CA 1
ATOM 753 C C . MET A 1 92 ? 1.659 -3.812 6.128 1.00 85.31 92 MET A C 1
ATOM 755 O O . MET A 1 92 ? 0.633 -3.952 5.463 1.00 85.31 92 MET A O 1
ATOM 759 N N . LYS A 1 93 ? 2.108 -4.782 6.938 1.00 83.25 93 LYS A N 1
ATOM 760 C CA . LYS A 1 93 ? 1.380 -6.045 7.139 1.00 83.25 93 LYS A CA 1
ATOM 761 C C . LYS A 1 93 ? 0.019 -5.823 7.789 1.00 83.25 93 LYS A C 1
ATOM 763 O O . LYS A 1 93 ? -0.946 -6.451 7.357 1.00 83.25 93 LYS A O 1
ATOM 768 N N . MET A 1 94 ? -0.070 -4.952 8.792 1.00 83.81 94 MET A N 1
ATOM 769 C CA . MET A 1 94 ? -1.337 -4.590 9.432 1.00 83.81 94 MET A CA 1
ATOM 770 C C . MET A 1 94 ? -2.294 -3.950 8.432 1.00 83.81 94 MET A C 1
ATOM 772 O O . MET A 1 94 ? -3.387 -4.478 8.233 1.00 83.81 94 MET A O 1
ATOM 776 N N . ILE A 1 95 ? -1.842 -2.901 7.739 1.00 88.94 95 ILE A N 1
ATOM 777 C CA . ILE A 1 95 ? -2.616 -2.172 6.725 1.00 88.94 95 ILE A CA 1
ATOM 778 C C . ILE A 1 95 ? -3.109 -3.140 5.646 1.00 88.94 95 ILE A C 1
ATOM 780 O O . ILE A 1 95 ? -4.310 -3.232 5.400 1.00 88.94 95 ILE A O 1
ATOM 784 N N . THR A 1 96 ? -2.211 -3.938 5.062 1.00 87.44 96 THR A N 1
ATOM 785 C CA . THR A 1 96 ? -2.556 -4.927 4.026 1.00 87.44 96 THR A CA 1
ATOM 786 C C . THR A 1 96 ? -3.603 -5.926 4.528 1.00 87.44 96 THR A C 1
ATOM 788 O O . THR A 1 96 ? -4.567 -6.218 3.825 1.00 87.44 96 THR A O 1
ATOM 791 N N . SER A 1 97 ? -3.455 -6.426 5.760 1.00 83.12 97 SER A N 1
ATOM 792 C CA . SER A 1 97 ? -4.359 -7.440 6.326 1.00 83.12 97 SER A CA 1
ATOM 793 C C . SER A 1 97 ? -5.788 -6.925 6.504 1.00 83.12 97 SER A C 1
ATOM 795 O O . SER A 1 97 ? -6.737 -7.679 6.284 1.00 83.12 97 SER A O 1
ATOM 797 N N . ILE A 1 98 ? -5.951 -5.652 6.872 1.00 84.44 98 ILE A N 1
ATOM 798 C CA . ILE A 1 98 ? -7.272 -5.039 7.084 1.00 84.44 98 ILE A CA 1
ATOM 799 C C . ILE A 1 98 ? -7.822 -4.328 5.848 1.00 84.44 98 ILE A C 1
ATOM 801 O O . ILE A 1 98 ? -9.024 -4.090 5.801 1.00 84.44 98 ILE A O 1
ATOM 805 N N . THR A 1 99 ? -7.003 -4.055 4.822 1.00 88.50 99 THR A N 1
ATOM 806 C CA . THR A 1 99 ? -7.419 -3.353 3.584 1.00 88.50 99 THR A CA 1
ATOM 807 C C . THR A 1 99 ? -8.670 -3.979 2.969 1.00 88.50 99 THR A C 1
ATOM 809 O O . THR A 1 99 ? -9.570 -3.278 2.507 1.00 88.50 99 THR A O 1
ATOM 812 N N . SER A 1 100 ? -8.767 -5.313 3.005 1.00 83.44 100 SER A N 1
ATOM 813 C CA . SER A 1 100 ? -9.917 -6.028 2.448 1.00 83.44 100 SER A CA 1
ATOM 814 C C . SER A 1 100 ? -11.252 -5.695 3.137 1.00 83.44 100 SER A C 1
ATOM 816 O O . SER A 1 100 ? -12.301 -5.783 2.500 1.00 83.44 100 SER A O 1
ATOM 818 N N . LEU A 1 101 ? -11.204 -5.269 4.401 1.00 84.81 101 LEU A N 1
ATOM 819 C CA . LEU A 1 101 ? -12.342 -5.001 5.286 1.00 84.81 101 LEU A CA 1
ATOM 820 C C . LEU A 1 101 ? -12.696 -3.507 5.369 1.00 84.81 101 LEU A C 1
ATOM 822 O O . LEU A 1 101 ? -13.764 -3.145 5.874 1.00 84.81 101 LEU A O 1
ATOM 826 N N . VAL A 1 102 ? -11.810 -2.642 4.870 1.00 88.44 102 VAL A N 1
ATOM 827 C CA . VAL A 1 102 ? -12.006 -1.193 4.829 1.00 88.44 102 VAL A CA 1
ATOM 828 C C . VAL A 1 102 ? -12.994 -0.836 3.720 1.00 88.44 102 VAL A C 1
ATOM 830 O O . VAL A 1 102 ? -12.817 -1.195 2.554 1.00 88.44 102 VAL A O 1
ATOM 833 N N . LYS A 1 103 ? -14.039 -0.089 4.083 1.00 88.75 103 LYS A N 1
ATOM 834 C CA . LYS A 1 103 ? -14.938 0.563 3.124 1.00 88.75 103 LYS A CA 1
ATOM 835 C C . LYS A 1 103 ? -14.391 1.948 2.815 1.00 88.75 103 LYS A C 1
ATOM 837 O O . LYS A 1 103 ? -14.572 2.835 3.641 1.00 88.75 103 LYS A O 1
ATOM 842 N N . PHE A 1 104 ? -13.711 2.107 1.685 1.00 91.19 104 PHE A N 1
ATOM 843 C CA . PHE A 1 104 ? -13.142 3.388 1.260 1.00 91.19 104 PHE A CA 1
ATOM 844 C C . PHE A 1 104 ? -14.213 4.378 0.772 1.00 91.19 104 PHE A C 1
ATOM 846 O O . PHE A 1 104 ? -15.285 3.969 0.318 1.00 91.19 104 PHE A O 1
ATOM 853 N N . GLN A 1 105 ? -13.909 5.667 0.885 1.00 90.88 105 GLN A N 1
ATOM 854 C CA . GLN A 1 105 ? -14.707 6.818 0.461 1.00 90.88 105 GLN A CA 1
ATOM 855 C C . GLN A 1 105 ? -13.935 7.628 -0.598 1.00 90.88 105 GLN A C 1
ATOM 857 O O . GLN A 1 105 ? -12.732 7.447 -0.757 1.00 90.88 105 GLN A O 1
ATOM 862 N N . ASN A 1 106 ? -14.627 8.475 -1.368 1.00 83.38 106 ASN A N 1
ATOM 863 C CA . ASN A 1 106 ? -14.031 9.193 -2.510 1.00 83.38 106 ASN A CA 1
ATOM 864 C C . ASN A 1 106 ? -12.983 10.239 -2.095 1.00 83.38 106 ASN A C 1
ATOM 866 O O . ASN A 1 106 ? -12.139 10.619 -2.899 1.00 83.38 106 ASN A O 1
ATOM 870 N N . ASP A 1 107 ? -13.094 10.745 -0.873 1.00 87.56 107 ASP A N 1
ATOM 871 C CA . ASP A 1 107 ? -12.218 11.734 -0.251 1.00 87.56 107 ASP A CA 1
ATOM 872 C C . ASP A 1 107 ? -11.079 11.098 0.559 1.00 87.56 107 ASP A C 1
ATOM 874 O O . ASP A 1 107 ? -10.172 11.805 0.998 1.00 87.56 107 ASP A O 1
ATOM 878 N N . ASP A 1 108 ? -11.069 9.769 0.709 1.00 90.25 108 ASP A N 1
ATOM 879 C CA . ASP A 1 108 ? -9.923 9.075 1.290 1.00 90.25 108 ASP A CA 1
ATOM 880 C C . ASP A 1 108 ? -8.679 9.335 0.420 1.00 90.25 108 ASP A C 1
ATOM 882 O O . ASP A 1 108 ? -8.714 9.203 -0.805 1.00 90.25 108 ASP A O 1
ATOM 886 N N . PHE A 1 109 ? -7.562 9.685 1.061 1.00 91.69 109 PHE A N 1
ATOM 887 C CA . PHE A 1 109 ? -6.299 10.056 0.408 1.00 91.69 109 PHE A CA 1
ATOM 888 C C . PHE A 1 109 ? -6.339 11.340 -0.437 1.00 91.69 109 PHE A C 1
ATOM 890 O O . PHE A 1 109 ? -5.500 11.544 -1.322 1.00 91.69 109 PHE A O 1
ATOM 897 N N . SER A 1 110 ? -7.287 12.245 -0.169 1.00 84.62 110 SER A N 1
ATOM 898 C CA . SER A 1 110 ? -7.294 13.572 -0.797 1.00 84.62 110 SER A CA 1
ATOM 899 C C . SER A 1 110 ? -6.136 14.465 -0.333 1.00 84.62 110 SER A C 1
ATOM 901 O O . SER A 1 110 ? -5.878 15.491 -0.962 1.00 84.62 110 SER A O 1
ATOM 903 N N . ASN A 1 111 ? -5.459 14.116 0.769 1.00 89.38 111 ASN A N 1
ATOM 904 C CA . ASN A 1 111 ? -4.311 14.861 1.276 1.00 89.38 111 ASN A CA 1
ATOM 905 C C . ASN A 1 111 ? -3.088 14.671 0.356 1.00 89.38 111 ASN A C 1
ATOM 907 O O . ASN A 1 111 ? -2.803 13.573 -0.124 1.00 89.38 111 ASN A O 1
ATOM 911 N N . ILE A 1 112 ? -2.345 15.757 0.127 1.00 89.94 112 ILE A N 1
ATOM 912 C CA . ILE A 1 112 ? -1.101 15.746 -0.643 1.00 89.94 112 ILE A CA 1
ATOM 913 C C . ILE A 1 112 ? -0.058 14.813 -0.015 1.00 89.94 112 ILE A C 1
ATOM 915 O O . ILE A 1 112 ? 0.662 14.137 -0.747 1.00 89.94 112 ILE A O 1
ATOM 919 N N . ASP A 1 113 ? -0.012 14.719 1.315 1.00 91.38 113 ASP A N 1
ATOM 920 C CA . ASP A 1 113 ? 0.975 13.897 2.025 1.00 91.38 113 ASP A CA 1
ATOM 921 C C . ASP A 1 113 ? 0.753 12.397 1.776 1.00 91.38 113 ASP A C 1
ATOM 923 O O . ASP A 1 113 ? 1.709 11.644 1.569 1.00 91.38 113 ASP A O 1
ATOM 927 N N . ASP A 1 114 ? -0.510 11.974 1.674 1.00 92.56 114 ASP A N 1
ATOM 928 C CA . ASP A 1 114 ? -0.877 10.598 1.335 1.00 92.56 114 ASP A CA 1
ATOM 929 C C . ASP A 1 114 ? -0.375 10.239 -0.069 1.00 92.56 114 ASP A C 1
ATOM 931 O O . ASP A 1 114 ? 0.232 9.187 -0.287 1.00 92.56 114 ASP A O 1
ATOM 935 N N . GLN A 1 115 ? -0.559 11.150 -1.029 1.00 92.62 115 GLN A N 1
ATOM 936 C CA . GLN A 1 115 ? -0.062 10.984 -2.397 1.00 92.62 115 GLN A CA 1
ATOM 937 C C . GLN A 1 115 ? 1.469 10.949 -2.442 1.00 92.62 115 GLN A C 1
ATOM 939 O O . GLN A 1 115 ? 2.045 10.144 -3.176 1.00 92.62 115 GLN A O 1
ATOM 944 N N . GLN A 1 116 ? 2.141 11.771 -1.631 1.00 92.50 116 GLN A N 1
ATOM 945 C CA . GLN A 1 116 ? 3.602 11.762 -1.520 1.00 92.50 116 GLN A CA 1
ATOM 946 C C . GLN A 1 116 ? 4.135 10.433 -0.981 1.00 92.50 116 GLN A C 1
ATOM 948 O O . GLN A 1 116 ? 5.173 9.966 -1.459 1.00 92.50 116 GLN A O 1
ATOM 953 N N . LEU A 1 117 ? 3.432 9.791 -0.042 1.00 93.06 117 LEU A N 1
ATOM 954 C CA . LEU A 1 117 ? 3.782 8.446 0.417 1.00 93.06 117 LEU A CA 1
ATOM 955 C C . LEU A 1 117 ? 3.695 7.428 -0.727 1.00 93.06 117 LEU A C 1
ATOM 957 O O . LEU A 1 117 ? 4.634 6.655 -0.931 1.00 93.06 117 LEU A O 1
ATOM 961 N N . PHE A 1 118 ? 2.611 7.446 -1.508 1.00 94.50 118 PHE A N 1
ATOM 962 C CA . PHE A 1 118 ? 2.456 6.552 -2.660 1.00 94.50 118 PHE A CA 1
ATOM 963 C C . PHE A 1 118 ? 3.549 6.769 -3.712 1.00 94.50 118 PHE A C 1
ATOM 965 O O . PHE A 1 118 ? 4.119 5.791 -4.202 1.00 94.50 118 PHE A O 1
ATOM 972 N N . ILE A 1 119 ? 3.892 8.020 -4.021 1.00 92.69 119 ILE A N 1
ATOM 973 C CA . ILE A 1 119 ? 4.991 8.354 -4.939 1.00 92.69 119 ILE A CA 1
ATOM 974 C C . ILE A 1 119 ? 6.320 7.809 -4.402 1.00 92.69 119 ILE A C 1
ATOM 976 O O . ILE A 1 119 ? 7.040 7.136 -5.138 1.00 92.69 119 ILE A O 1
ATOM 980 N N . ALA A 1 120 ? 6.616 8.019 -3.116 1.00 90.50 120 ALA A N 1
ATOM 981 C CA . ALA A 1 120 ? 7.843 7.529 -2.490 1.00 90.50 120 ALA A CA 1
ATOM 982 C C . ALA A 1 120 ? 7.943 5.994 -2.529 1.00 90.50 120 ALA A C 1
ATOM 984 O O . ALA A 1 120 ? 9.005 5.441 -2.803 1.00 90.50 120 ALA A O 1
ATOM 985 N N . MET A 1 121 ? 6.827 5.298 -2.299 1.00 91.75 121 MET A N 1
ATOM 986 C CA . MET A 1 121 ? 6.730 3.842 -2.418 1.00 91.75 121 MET A CA 1
ATOM 987 C C . MET A 1 121 ? 6.988 3.348 -3.848 1.00 91.75 121 MET A C 1
ATOM 989 O O . MET A 1 121 ? 7.698 2.360 -4.032 1.00 91.75 121 MET A O 1
ATOM 993 N N . ARG A 1 122 ? 6.451 4.035 -4.864 1.00 91.69 122 ARG A N 1
ATOM 994 C CA . ARG A 1 122 ? 6.695 3.708 -6.278 1.00 91.69 122 ARG A CA 1
ATOM 995 C C . ARG A 1 122 ? 8.170 3.888 -6.627 1.00 91.69 122 ARG A C 1
ATOM 997 O O . ARG A 1 122 ? 8.793 2.970 -7.150 1.00 91.69 122 ARG A O 1
ATOM 1004 N N . GLU A 1 123 ? 8.728 5.048 -6.288 1.00 89.50 123 GLU A N 1
ATOM 1005 C CA . GLU A 1 123 ? 10.134 5.379 -6.537 1.00 89.50 123 GLU A CA 1
ATOM 1006 C C . GLU A 1 123 ? 11.082 4.393 -5.847 1.00 89.50 123 GLU A C 1
ATOM 1008 O O . GLU A 1 123 ? 12.109 4.028 -6.418 1.00 89.50 123 GLU A O 1
ATOM 1013 N N . HIS A 1 124 ? 10.716 3.908 -4.656 1.00 87.50 124 HIS A N 1
ATOM 1014 C CA . HIS A 1 124 ? 11.459 2.862 -3.961 1.00 87.50 124 HIS A CA 1
ATOM 1015 C C . HIS A 1 124 ? 11.556 1.577 -4.796 1.00 87.50 124 HIS A C 1
ATOM 1017 O O . HIS A 1 124 ? 12.651 1.056 -4.990 1.00 87.50 124 HIS A O 1
ATOM 1023 N N . ILE A 1 125 ? 10.437 1.097 -5.350 1.00 85.75 125 ILE A N 1
ATOM 1024 C CA . ILE A 1 125 ? 10.413 -0.093 -6.221 1.00 85.75 125 ILE A CA 1
ATOM 1025 C C . ILE A 1 125 ? 11.193 0.161 -7.522 1.00 85.75 125 ILE A C 1
ATOM 1027 O O . ILE A 1 125 ? 11.870 -0.726 -8.053 1.00 85.75 125 ILE A O 1
ATOM 1031 N N . ASP A 1 126 ? 11.130 1.381 -8.056 1.00 85.06 126 ASP A N 1
ATOM 1032 C CA . ASP A 1 126 ? 11.851 1.752 -9.275 1.00 85.06 126 ASP A CA 1
ATOM 1033 C C . ASP A 1 126 ? 13.373 1.709 -9.079 1.00 85.06 126 ASP A C 1
ATOM 1035 O O . ASP A 1 126 ? 14.094 1.273 -9.983 1.00 85.06 126 ASP A O 1
ATOM 1039 N N . GLN A 1 127 ? 13.844 2.090 -7.892 1.00 79.81 127 GLN A N 1
ATOM 1040 C CA . GLN A 1 127 ? 15.260 2.136 -7.524 1.00 79.81 127 GLN A CA 1
ATOM 1041 C C . GLN A 1 127 ? 15.794 0.827 -6.924 1.00 79.81 127 GLN A C 1
ATOM 1043 O O . GLN A 1 127 ? 17.015 0.664 -6.848 1.00 79.81 127 GLN A O 1
ATOM 1048 N N . ASP A 1 128 ? 14.931 -0.091 -6.478 1.00 69.88 128 ASP A N 1
ATOM 1049 C CA . ASP A 1 128 ? 15.383 -1.320 -5.825 1.00 69.88 128 ASP A CA 1
ATOM 1050 C C . ASP A 1 128 ? 16.073 -2.265 -6.824 1.00 69.88 128 ASP A C 1
ATOM 1052 O O . ASP A 1 128 ? 15.467 -2.814 -7.746 1.00 69.88 128 ASP A O 1
ATOM 1056 N N . CYS A 1 129 ? 17.374 -2.455 -6.606 1.00 56.28 129 CYS A N 1
ATOM 1057 C CA . CYS A 1 129 ? 18.221 -3.400 -7.330 1.00 56.28 129 CYS A CA 1
ATOM 1058 C C . CYS A 1 129 ? 18.490 -4.685 -6.521 1.00 56.28 129 CYS A C 1
ATOM 1060 O O . CYS A 1 129 ? 19.205 -5.567 -6.997 1.00 56.28 129 CYS A O 1
ATOM 1062 N N . LYS A 1 130 ? 18.023 -4.771 -5.264 1.00 58.12 130 LYS A N 1
ATOM 1063 C CA . LYS A 1 130 ? 18.475 -5.754 -4.260 1.00 58.12 130 LYS A CA 1
ATOM 1064 C C . LYS A 1 130 ? 17.383 -6.676 -3.712 1.00 58.12 130 LYS A C 1
ATOM 1066 O O . LYS A 1 130 ? 17.737 -7.577 -2.955 1.00 58.12 130 LYS A O 1
ATOM 1071 N N . HIS A 1 131 ? 16.129 -6.540 -4.146 1.00 63.47 131 HIS A N 1
ATOM 1072 C CA . HIS A 1 131 ? 15.030 -7.456 -3.802 1.00 63.47 131 HIS A CA 1
ATOM 1073 C C . HIS A 1 131 ? 14.800 -7.572 -2.285 1.00 63.47 131 HIS A C 1
ATOM 1075 O O . HIS A 1 131 ? 14.914 -8.658 -1.696 1.00 63.47 131 HIS A O 1
ATOM 1081 N N . ASP A 1 132 ? 14.512 -6.451 -1.624 1.00 74.06 132 ASP A N 1
ATOM 1082 C CA . ASP A 1 132 ? 14.339 -6.443 -0.170 1.00 74.06 132 ASP A CA 1
ATOM 1083 C C . ASP A 1 132 ? 12.899 -6.778 0.295 1.00 74.06 132 ASP A C 1
ATOM 1085 O O . ASP A 1 132 ? 11.936 -6.850 -0.470 1.00 74.06 132 ASP A O 1
ATOM 1089 N N . ASN A 1 133 ? 12.742 -7.043 1.598 1.00 75.56 133 ASN A N 1
ATOM 1090 C CA . ASN A 1 133 ? 11.435 -7.364 2.189 1.00 75.56 133 ASN A CA 1
ATOM 1091 C C . ASN A 1 133 ? 10.487 -6.147 2.266 1.00 75.56 133 ASN A C 1
ATOM 1093 O O . ASN A 1 133 ? 9.302 -6.331 2.563 1.00 75.56 133 ASN A O 1
ATOM 1097 N N . LEU A 1 134 ? 10.993 -4.921 2.090 1.00 80.31 134 LEU A N 1
ATOM 1098 C CA . LEU A 1 134 ? 10.179 -3.708 2.080 1.00 80.31 134 LEU A CA 1
ATOM 1099 C C . LEU A 1 134 ? 9.446 -3.599 0.741 1.00 80.31 134 LEU A C 1
ATOM 1101 O O . LEU A 1 134 ? 8.224 -3.451 0.757 1.00 80.31 134 LEU A O 1
ATOM 1105 N N . THR A 1 135 ? 10.150 -3.780 -0.379 1.00 83.50 135 THR A N 1
ATOM 1106 C CA . THR A 1 135 ? 9.582 -3.865 -1.736 1.00 83.50 135 THR A CA 1
ATOM 1107 C C . THR A 1 135 ? 8.412 -4.846 -1.781 1.00 83.50 135 THR A C 1
ATOM 1109 O O . THR A 1 135 ? 7.303 -4.494 -2.191 1.00 83.50 135 THR A O 1
ATOM 1112 N N . ASP A 1 136 ? 8.601 -6.048 -1.231 1.00 81.50 136 ASP A N 1
ATOM 1113 C CA . ASP A 1 136 ? 7.552 -7.065 -1.108 1.00 81.50 136 ASP A CA 1
ATOM 1114 C C . ASP A 1 136 ? 6.301 -6.563 -0.365 1.00 81.50 136 ASP A C 1
ATOM 1116 O O . ASP A 1 136 ? 5.170 -6.919 -0.724 1.00 81.50 136 ASP A O 1
ATOM 1120 N N . GLY A 1 137 ? 6.492 -5.790 0.704 1.00 84.06 137 GLY A N 1
ATOM 1121 C CA . GLY A 1 137 ? 5.406 -5.220 1.495 1.00 84.06 137 GLY A CA 1
ATOM 1122 C C . GLY A 1 137 ? 4.660 -4.117 0.749 1.00 84.06 137 GLY A C 1
ATOM 1123 O O . GLY A 1 137 ? 3.429 -4.127 0.749 1.00 84.06 137 GLY A O 1
ATOM 1124 N N . ILE A 1 138 ? 5.388 -3.241 0.050 1.00 89.00 138 ILE A N 1
ATOM 1125 C CA . ILE A 1 138 ? 4.804 -2.180 -0.777 1.00 89.00 138 ILE A CA 1
ATOM 1126 C C . ILE A 1 138 ? 3.943 -2.797 -1.878 1.00 89.00 138 ILE A C 1
ATOM 1128 O O . ILE A 1 138 ? 2.766 -2.471 -1.989 1.00 89.00 138 ILE A O 1
ATOM 1132 N N . ILE A 1 139 ? 4.476 -3.750 -2.647 1.00 88.00 139 ILE A N 1
ATOM 1133 C CA . ILE A 1 139 ? 3.734 -4.405 -3.738 1.00 88.00 139 ILE A CA 1
ATOM 1134 C C . ILE A 1 139 ? 2.446 -5.044 -3.217 1.00 88.00 139 ILE A C 1
ATOM 1136 O O . ILE A 1 139 ? 1.394 -4.928 -3.842 1.00 88.00 139 ILE A O 1
ATOM 1140 N N 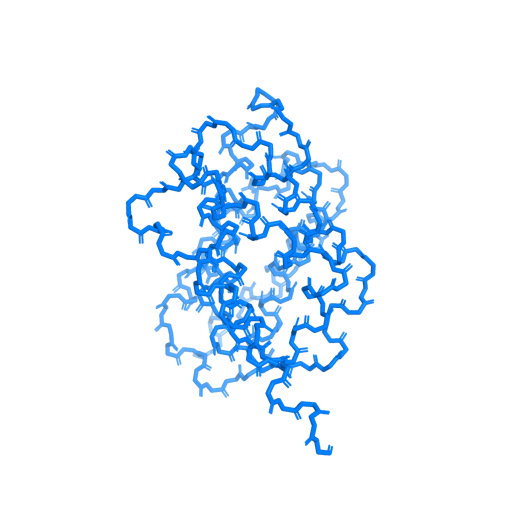. SER A 1 140 ? 2.515 -5.701 -2.057 1.00 87.19 140 SER A N 1
ATOM 1141 C CA . SER A 1 140 ? 1.343 -6.314 -1.433 1.00 87.19 140 SER A CA 1
ATOM 1142 C C . SER A 1 140 ? 0.285 -5.275 -1.064 1.00 87.19 140 SER A C 1
ATOM 1144 O O . SER A 1 140 ? -0.901 -5.506 -1.302 1.00 87.19 140 SER A O 1
ATOM 1146 N N . LEU A 1 141 ? 0.694 -4.137 -0.502 1.00 90.88 141 LEU A N 1
ATOM 1147 C CA . LEU A 1 141 ? -0.209 -3.040 -0.162 1.00 90.88 141 LEU A CA 1
ATOM 1148 C C . LEU A 1 141 ? -0.875 -2.466 -1.420 1.00 90.88 141 LEU A C 1
ATOM 1150 O O . LEU A 1 141 ? -2.101 -2.395 -1.490 1.00 90.88 141 LEU A O 1
ATOM 1154 N N . ILE A 1 142 ? -0.077 -2.128 -2.434 1.00 92.19 142 ILE A N 1
ATOM 1155 C CA . ILE A 1 142 ? -0.554 -1.546 -3.696 1.00 92.19 142 ILE A CA 1
ATOM 1156 C C . ILE A 1 142 ? -1.493 -2.500 -4.423 1.00 92.19 142 ILE A C 1
ATOM 1158 O O . ILE A 1 142 ? -2.540 -2.080 -4.906 1.00 92.19 142 ILE A O 1
ATOM 1162 N N . TRP A 1 143 ? -1.186 -3.796 -4.445 1.00 90.50 143 TRP A N 1
ATOM 1163 C CA . TRP A 1 143 ? -2.087 -4.791 -5.014 1.00 90.50 143 TRP A CA 1
ATOM 1164 C C . TRP A 1 143 ? -3.455 -4.791 -4.324 1.00 90.50 143 TRP A C 1
ATOM 1166 O O . TRP A 1 143 ? -4.474 -4.702 -5.012 1.00 90.50 143 TRP A O 1
ATOM 1176 N N . ASN A 1 144 ? -3.499 -4.791 -2.990 1.00 89.44 144 ASN A N 1
ATOM 1177 C CA . ASN A 1 144 ? -4.765 -4.781 -2.251 1.00 89.44 144 ASN A CA 1
ATOM 1178 C C . ASN A 1 144 ? -5.559 -3.481 -2.442 1.00 89.44 144 ASN A C 1
ATOM 1180 O O . ASN A 1 144 ? -6.784 -3.524 -2.545 1.00 89.44 144 ASN A O 1
ATOM 1184 N N . LEU A 1 145 ? -4.881 -2.335 -2.512 1.00 92.44 145 LEU A N 1
ATOM 1185 C CA . LEU A 1 145 ? -5.540 -1.050 -2.737 1.00 92.44 145 LEU A CA 1
ATOM 1186 C C . LEU A 1 145 ? -6.008 -0.881 -4.188 1.00 92.44 145 LEU A C 1
ATOM 1188 O O . LEU A 1 145 ? -7.096 -0.364 -4.408 1.00 92.44 145 LEU A O 1
ATOM 1192 N N . SER A 1 146 ? -5.247 -1.362 -5.176 1.00 91.19 146 SER A N 1
ATOM 1193 C CA . SER A 1 146 ? -5.616 -1.276 -6.600 1.00 91.19 146 SER A CA 1
ATOM 1194 C C . SER A 1 146 ? -6.902 -2.036 -6.938 1.00 91.19 146 SER A C 1
ATOM 1196 O O . SER A 1 146 ? -7.600 -1.676 -7.878 1.00 91.19 146 SER A O 1
ATOM 1198 N N . ASP A 1 147 ? -7.254 -3.063 -6.154 1.00 89.12 147 ASP A N 1
ATOM 1199 C CA . ASP A 1 147 ? -8.526 -3.790 -6.275 1.00 89.12 147 ASP A CA 1
ATOM 1200 C C . ASP A 1 147 ? -9.745 -2.934 -5.869 1.00 89.12 147 ASP A C 1
ATOM 1202 O O . ASP A 1 147 ? -10.895 -3.285 -6.135 1.00 89.12 147 ASP A O 1
ATOM 1206 N N . ARG A 1 148 ? -9.525 -1.793 -5.208 1.00 89.44 148 ARG A N 1
ATOM 1207 C CA . ARG A 1 148 ? -10.578 -0.856 -4.814 1.00 89.44 148 ARG A CA 1
ATOM 1208 C C . ARG A 1 148 ? -10.761 0.175 -5.922 1.00 89.44 148 ARG A C 1
ATOM 1210 O O . ARG A 1 148 ? -10.008 1.136 -6.012 1.00 89.44 148 ARG A O 1
ATOM 1217 N N . THR A 1 149 ? -11.804 0.002 -6.734 1.00 85.88 149 THR A N 1
ATOM 1218 C CA . THR A 1 149 ? -12.106 0.878 -7.885 1.00 85.88 149 THR A CA 1
ATOM 1219 C C . THR A 1 149 ? -12.177 2.362 -7.522 1.00 85.88 149 THR A C 1
ATOM 1221 O O . THR A 1 149 ? -11.702 3.198 -8.281 1.00 85.88 149 THR A O 1
ATOM 1224 N N . ILE A 1 150 ? -12.696 2.685 -6.334 1.00 88.56 150 ILE A N 1
ATOM 1225 C CA . ILE A 1 150 ? -12.764 4.056 -5.806 1.00 88.56 150 ILE A CA 1
ATOM 1226 C C . ILE A 1 150 ? -11.385 4.718 -5.634 1.00 88.56 150 ILE A C 1
ATOM 1228 O O . ILE A 1 150 ? -11.281 5.937 -5.683 1.00 88.56 150 ILE A O 1
ATOM 1232 N N . LEU A 1 151 ? -10.321 3.922 -5.486 1.00 90.88 151 LEU A N 1
ATOM 1233 C CA . LEU A 1 151 ? -8.940 4.387 -5.347 1.00 90.88 151 LEU A CA 1
ATOM 1234 C C . LEU A 1 151 ? -8.190 4.440 -6.687 1.00 90.88 151 LEU A C 1
ATOM 1236 O O . LEU A 1 151 ? -7.036 4.853 -6.721 1.00 90.88 151 LEU A O 1
ATOM 1240 N N . VAL A 1 152 ? -8.803 4.051 -7.810 1.00 88.31 152 VAL A N 1
ATOM 1241 C CA . VAL A 1 152 ? -8.141 4.120 -9.126 1.00 88.31 152 VAL A CA 1
ATOM 1242 C C . VAL A 1 152 ? -7.661 5.540 -9.461 1.00 88.31 152 VAL A C 1
ATOM 1244 O O . VAL A 1 152 ? -6.501 5.664 -9.855 1.00 88.31 152 VAL A O 1
ATOM 1247 N N . PRO A 1 153 ? -8.451 6.620 -9.262 1.00 88.81 153 PRO A N 1
ATOM 1248 C CA . PRO A 1 153 ? -7.983 7.980 -9.542 1.00 88.81 153 PRO A CA 1
ATOM 1249 C C . PRO A 1 153 ? -6.699 8.352 -8.789 1.00 88.81 153 PRO A C 1
ATOM 1251 O O . PRO A 1 153 ? -5.819 8.990 -9.359 1.00 88.81 153 PRO A O 1
ATOM 1254 N N . LEU A 1 154 ? -6.547 7.896 -7.542 1.00 91.12 154 LEU A N 1
ATOM 1255 C CA . LEU A 1 154 ? -5.332 8.089 -6.748 1.00 91.12 154 LEU A CA 1
ATOM 1256 C C . LEU A 1 154 ? -4.110 7.442 -7.419 1.00 91.12 154 LEU A C 1
ATOM 1258 O O . LEU A 1 154 ? -3.058 8.073 -7.519 1.00 91.12 154 LEU A O 1
ATOM 1262 N N . PHE A 1 155 ? -4.244 6.212 -7.924 1.00 91.88 155 PHE A 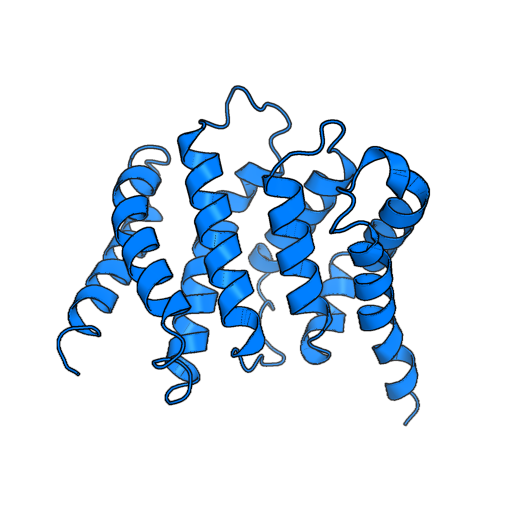N 1
ATOM 1263 C CA . PHE A 1 155 ? -3.160 5.512 -8.627 1.00 91.88 155 PHE A CA 1
ATOM 1264 C C . PHE A 1 155 ? -2.828 6.121 -9.991 1.00 91.88 155 PHE A C 1
ATOM 1266 O O . PHE A 1 155 ? -1.670 6.084 -10.411 1.00 91.88 155 PHE A O 1
ATOM 1273 N N . LEU A 1 156 ? -3.816 6.702 -10.674 1.00 87.75 156 LEU A N 1
ATOM 1274 C CA . LEU A 1 156 ? -3.575 7.474 -11.894 1.00 87.75 156 LEU A CA 1
ATOM 1275 C C . LEU A 1 156 ? -2.791 8.755 -11.581 1.00 87.75 156 LEU A C 1
ATOM 1277 O O . LEU A 1 156 ? -1.782 9.016 -12.225 1.00 87.75 156 LEU A O 1
ATOM 1281 N N . ASN A 1 157 ? -3.197 9.501 -10.550 1.00 89.31 157 ASN A N 1
ATOM 1282 C CA . ASN A 1 157 ? -2.555 10.759 -10.151 1.00 89.31 157 ASN A CA 1
ATOM 1283 C C . ASN A 1 157 ? -1.124 10.579 -9.626 1.00 89.31 157 ASN A C 1
ATOM 1285 O O . ASN A 1 157 ? -0.321 11.503 -9.685 1.00 89.31 157 ASN A O 1
ATOM 1289 N N . THR A 1 158 ? -0.809 9.399 -9.095 1.00 91.50 158 THR A N 1
ATOM 1290 C CA . THR A 1 158 ? 0.519 9.054 -8.562 1.00 91.50 158 THR A CA 1
ATOM 1291 C C . THR A 1 158 ? 1.373 8.272 -9.566 1.00 91.50 158 THR A C 1
ATOM 1293 O O . THR A 1 158 ? 2.401 7.702 -9.195 1.00 91.50 158 THR A O 1
ATOM 1296 N N . ASP A 1 159 ? 0.967 8.245 -10.845 1.00 90.81 159 ASP A N 1
ATOM 1297 C CA . ASP A 1 159 ? 1.698 7.632 -11.962 1.00 90.81 159 ASP A CA 1
ATOM 1298 C C . ASP A 1 159 ? 2.048 6.144 -11.739 1.00 90.81 159 ASP A C 1
ATOM 1300 O O . ASP A 1 159 ? 3.055 5.629 -12.246 1.00 90.81 159 ASP A O 1
ATOM 1304 N N . TYR A 1 160 ? 1.212 5.415 -10.990 1.00 91.31 160 TYR A N 1
ATOM 1305 C CA . TYR A 1 160 ? 1.429 3.987 -10.738 1.00 91.31 160 TYR A CA 1
ATOM 1306 C C . TYR A 1 160 ? 1.250 3.142 -11.994 1.00 91.31 160 TYR A C 1
ATOM 1308 O O . TYR A 1 160 ? 1.931 2.133 -12.138 1.00 91.31 160 TYR A O 1
ATOM 1316 N N . VAL A 1 161 ? 0.383 3.546 -12.928 1.00 90.12 161 VAL A N 1
ATOM 1317 C CA . VAL A 1 161 ? 0.191 2.812 -14.192 1.00 90.12 161 VAL A CA 1
ATOM 1318 C C . VAL A 1 161 ? 1.506 2.713 -14.961 1.00 90.12 161 VAL A C 1
ATOM 1320 O O . VAL A 1 161 ? 1.895 1.623 -15.380 1.00 90.12 161 VAL A O 1
ATOM 1323 N N . TYR A 1 162 ? 2.216 3.834 -15.102 1.00 90.25 162 TYR A N 1
ATOM 1324 C CA . TYR A 1 162 ? 3.506 3.860 -15.780 1.00 90.25 162 TYR A CA 1
ATOM 1325 C C . TYR A 1 162 ? 4.554 3.042 -15.018 1.00 90.25 162 TYR A C 1
ATOM 1327 O O . TYR A 1 162 ? 5.213 2.192 -15.617 1.00 90.25 162 TYR A O 1
ATOM 1335 N N . GLY A 1 163 ? 4.647 3.230 -13.695 1.00 89.06 163 GLY A N 1
ATOM 1336 C CA . GLY A 1 163 ? 5.566 2.463 -12.847 1.00 89.06 163 GLY A CA 1
ATOM 1337 C C . GLY A 1 163 ? 5.362 0.954 -12.995 1.00 89.06 163 GLY A C 1
ATOM 1338 O O . GLY A 1 163 ? 6.294 0.227 -13.319 1.00 89.06 163 GLY A O 1
ATOM 1339 N N . VAL A 1 164 ? 4.119 0.479 -12.888 1.00 89.62 164 VAL A N 1
ATOM 1340 C CA . VAL A 1 164 ? 3.777 -0.948 -13.004 1.00 89.62 164 VAL A CA 1
ATOM 1341 C C . VAL A 1 164 ? 4.119 -1.515 -14.388 1.00 89.62 164 VAL A C 1
ATOM 1343 O O . VAL A 1 164 ? 4.577 -2.655 -14.485 1.00 89.62 164 VAL A O 1
ATOM 1346 N N . ILE A 1 165 ? 3.949 -0.745 -15.467 1.00 88.44 165 ILE A N 1
ATOM 1347 C CA . ILE A 1 165 ? 4.373 -1.164 -16.814 1.00 88.44 165 ILE A CA 1
ATOM 1348 C C . ILE A 1 165 ? 5.896 -1.349 -16.870 1.00 88.44 165 ILE A C 1
ATOM 1350 O O . ILE A 1 165 ? 6.373 -2.354 -17.404 1.00 88.44 165 ILE A O 1
ATOM 1354 N N . GLU A 1 166 ? 6.666 -0.425 -16.296 1.00 87.31 166 GLU A N 1
ATOM 1355 C CA . GLU A 1 166 ? 8.125 -0.552 -16.210 1.00 87.31 166 GLU A CA 1
ATOM 1356 C C . GLU A 1 166 ? 8.550 -1.729 -15.322 1.00 87.31 166 GLU A C 1
ATOM 1358 O O . GLU A 1 166 ? 9.487 -2.462 -15.656 1.00 87.31 166 GLU A O 1
ATOM 1363 N N . TRP A 1 167 ? 7.814 -2.003 -14.244 1.00 87.25 167 TRP A N 1
ATOM 1364 C CA . TRP A 1 167 ? 8.028 -3.181 -13.400 1.00 87.25 167 TRP A CA 1
ATOM 1365 C C . TRP A 1 167 ? 7.843 -4.487 -14.177 1.00 87.25 167 TRP A C 1
ATOM 1367 O O . TRP A 1 167 ? 8.629 -5.417 -14.012 1.00 87.25 167 TRP A O 1
ATOM 1377 N N . ILE A 1 168 ? 6.836 -4.564 -15.054 1.00 85.69 168 ILE A N 1
ATOM 1378 C CA . ILE A 1 168 ? 6.603 -5.733 -15.920 1.00 85.69 168 ILE A CA 1
ATOM 1379 C C . ILE A 1 168 ? 7.740 -5.905 -16.934 1.00 85.69 168 ILE A C 1
ATOM 1381 O O . ILE A 1 168 ? 8.141 -7.034 -17.210 1.00 85.69 168 ILE A O 1
ATOM 1385 N N . LYS A 1 169 ? 8.283 -4.813 -17.480 1.00 84.06 169 LYS A N 1
ATOM 1386 C CA . LYS A 1 169 ? 9.415 -4.871 -18.424 1.00 84.06 169 LYS A CA 1
ATOM 1387 C C . LYS A 1 169 ? 10.718 -5.316 -17.757 1.00 84.06 169 LYS A C 1
ATOM 1389 O O . LYS A 1 169 ? 11.542 -5.953 -18.401 1.00 84.06 169 LYS A O 1
ATOM 1394 N N . THR A 1 170 ? 10.896 -4.994 -16.476 1.00 78.62 170 THR A N 1
ATOM 1395 C CA . THR A 1 170 ? 12.130 -5.240 -15.702 1.00 78.62 170 THR A CA 1
ATOM 1396 C C . THR A 1 170 ? 12.012 -6.412 -14.715 1.00 78.62 170 THR A C 1
ATOM 1398 O O . THR A 1 170 ? 12.861 -6.601 -13.844 1.00 78.62 170 THR A O 1
ATOM 1401 N N . ARG A 1 171 ? 10.957 -7.221 -14.863 1.00 67.44 171 ARG A N 1
ATOM 1402 C CA . ARG A 1 171 ? 10.421 -8.162 -13.866 1.00 67.44 171 ARG A CA 1
ATOM 1403 C C . ARG A 1 171 ? 11.398 -9.215 -13.353 1.00 67.44 171 ARG A C 1
ATOM 1405 O O . ARG A 1 171 ? 11.318 -9.577 -12.184 1.00 67.44 171 ARG A O 1
ATOM 1412 N N . GLU A 1 172 ? 12.317 -9.674 -14.202 1.00 59.44 172 GLU A N 1
ATOM 1413 C CA . GLU A 1 172 ? 13.335 -10.671 -13.836 1.00 59.44 172 GLU A CA 1
ATOM 1414 C C . GLU A 1 172 ? 14.311 -10.162 -12.759 1.00 59.44 172 GLU A C 1
ATOM 1416 O O . GLU A 1 172 ? 14.985 -10.965 -12.124 1.00 59.44 172 GLU A O 1
ATOM 1421 N N . ILE A 1 173 ? 14.374 -8.844 -12.530 1.00 58.28 173 ILE A N 1
ATOM 1422 C CA . ILE A 1 173 ? 15.343 -8.191 -11.635 1.00 58.28 173 ILE A CA 1
ATOM 1423 C C . ILE A 1 173 ? 14.673 -7.647 -10.357 1.00 58.28 173 ILE A C 1
ATOM 1425 O O . ILE A 1 173 ? 15.354 -7.031 -9.546 1.00 58.28 173 ILE A O 1
ATOM 1429 N N . LYS A 1 174 ? 13.352 -7.797 -10.157 1.00 63.81 174 LYS A N 1
ATOM 1430 C CA . LYS A 1 174 ? 12.650 -7.050 -9.086 1.00 63.81 174 LYS A CA 1
ATOM 1431 C C . LYS A 1 174 ? 11.664 -7.827 -8.209 1.00 63.81 174 LYS A C 1
ATOM 1433 O O . LYS A 1 174 ? 11.273 -7.305 -7.169 1.00 63.81 174 LYS A O 1
ATOM 1438 N N . PHE A 1 175 ? 11.246 -9.044 -8.569 1.00 68.38 175 PHE A N 1
ATOM 1439 C CA . PHE A 1 175 ? 10.150 -9.744 -7.873 1.00 68.38 175 PHE A CA 1
ATOM 1440 C C . PHE A 1 175 ? 10.524 -11.175 -7.470 1.00 68.38 175 PHE A C 1
ATOM 1442 O O . PHE A 1 175 ? 11.154 -11.891 -8.244 1.00 68.38 175 PHE A O 1
ATOM 1449 N N . ARG A 1 176 ? 10.096 -11.614 -6.276 1.00 67.25 176 ARG A N 1
ATOM 1450 C CA . ARG A 1 176 ? 10.187 -13.024 -5.852 1.00 67.25 176 ARG A CA 1
ATOM 1451 C C . ARG A 1 176 ? 9.194 -13.904 -6.609 1.00 67.25 176 ARG A C 1
ATOM 1453 O O . ARG A 1 176 ? 8.129 -13.428 -7.000 1.00 67.25 176 ARG A O 1
ATOM 1460 N N . ASP A 1 177 ? 9.519 -15.190 -6.750 1.00 68.62 177 ASP A N 1
ATOM 1461 C CA . ASP A 1 177 ? 8.728 -16.171 -7.511 1.00 68.62 177 ASP A CA 1
ATOM 1462 C C . ASP A 1 177 ? 7.238 -16.200 -7.128 1.00 68.62 177 ASP A C 1
ATOM 1464 O O . ASP A 1 177 ? 6.366 -16.256 -7.996 1.00 68.62 177 ASP A O 1
ATOM 1468 N N . ASP A 1 178 ? 6.922 -16.085 -5.836 1.00 68.31 178 ASP A N 1
ATOM 1469 C CA . ASP A 1 178 ? 5.552 -16.076 -5.311 1.00 68.31 178 ASP A CA 1
ATOM 1470 C C . ASP A 1 178 ? 4.765 -14.802 -5.665 1.00 68.31 178 ASP A C 1
ATOM 1472 O O . ASP A 1 178 ? 3.533 -14.803 -5.658 1.00 68.31 178 ASP A O 1
ATOM 1476 N N . LYS A 1 179 ? 5.466 -13.722 -6.021 1.00 71.69 179 LYS A N 1
ATOM 1477 C CA . LYS A 1 179 ? 4.901 -12.417 -6.387 1.00 71.69 179 LYS A CA 1
ATOM 1478 C C . LYS A 1 179 ? 5.178 -12.005 -7.819 1.00 71.69 179 LYS A C 1
ATOM 1480 O O . LYS A 1 179 ? 4.784 -10.900 -8.196 1.00 71.69 179 LYS A O 1
ATOM 1485 N N . LEU A 1 180 ? 5.759 -12.884 -8.639 1.00 76.06 180 LEU A N 1
ATOM 1486 C CA . LEU A 1 180 ? 6.010 -12.608 -10.051 1.00 76.06 180 LEU A CA 1
ATOM 1487 C C . LEU A 1 180 ? 4.757 -12.032 -10.701 1.00 76.06 180 LEU A C 1
ATOM 1489 O O . LEU A 1 180 ? 4.844 -10.995 -11.340 1.00 76.06 180 LEU A O 1
ATOM 1493 N N . ASN A 1 181 ? 3.575 -12.600 -10.447 1.00 82.81 181 ASN A N 1
ATOM 1494 C CA . ASN A 1 181 ? 2.311 -12.172 -11.054 1.00 82.81 181 ASN A CA 1
ATOM 1495 C C . ASN A 1 181 ? 1.725 -10.840 -10.554 1.00 82.81 181 ASN A C 1
ATOM 1497 O O . ASN A 1 181 ? 0.864 -10.284 -11.237 1.00 82.81 181 ASN A O 1
ATOM 1501 N N . ALA A 1 182 ? 2.209 -10.282 -9.442 1.00 85.81 182 ALA A N 1
ATOM 1502 C CA . ALA A 1 182 ? 1.593 -9.114 -8.807 1.00 85.81 182 ALA A CA 1
ATOM 1503 C C . ALA A 1 182 ? 1.490 -7.872 -9.721 1.00 85.81 182 ALA A C 1
ATOM 1505 O O . ALA A 1 182 ? 0.397 -7.312 -9.794 1.00 85.81 182 ALA A O 1
ATOM 1506 N N . PRO A 1 183 ? 2.522 -7.468 -10.495 1.00 87.12 183 PRO A N 1
ATOM 1507 C CA . PRO A 1 183 ? 2.413 -6.313 -11.393 1.00 87.12 183 PRO A CA 1
ATOM 1508 C C . PRO A 1 183 ? 1.318 -6.461 -12.456 1.00 87.12 183 PRO A C 1
ATOM 1510 O O . PRO A 1 183 ? 0.601 -5.507 -12.737 1.00 87.12 183 PRO A O 1
ATOM 1513 N N . ILE A 1 184 ? 1.130 -7.668 -13.007 1.00 87.94 184 ILE A N 1
ATOM 1514 C CA . ILE A 1 184 ? 0.054 -7.929 -13.977 1.00 87.94 184 ILE A CA 1
ATOM 1515 C C . ILE A 1 184 ? -1.315 -7.770 -13.311 1.00 87.94 184 ILE A C 1
ATOM 1517 O O . ILE A 1 184 ? -2.209 -7.174 -13.905 1.00 87.94 184 ILE A O 1
ATOM 1521 N N . HIS A 1 185 ? -1.486 -8.268 -12.083 1.00 88.31 185 HIS A N 1
ATOM 1522 C CA . HIS A 1 185 ? -2.743 -8.113 -11.351 1.00 88.31 185 HIS A CA 1
ATOM 1523 C C . HIS A 1 185 ? -3.040 -6.655 -11.001 1.00 88.31 185 HIS A C 1
ATOM 1525 O O . HIS A 1 185 ? -4.179 -6.224 -11.162 1.00 88.31 185 HIS A O 1
ATOM 1531 N N . ILE A 1 186 ? -2.028 -5.896 -10.571 1.00 90.06 186 ILE A N 1
ATOM 1532 C CA . ILE A 1 186 ? -2.162 -4.456 -10.319 1.00 90.06 186 ILE A CA 1
ATOM 1533 C C . ILE A 1 186 ? -2.602 -3.754 -11.603 1.00 90.06 186 ILE A C 1
ATOM 1535 O O . ILE A 1 186 ? -3.614 -3.061 -11.602 1.00 90.06 186 ILE A O 1
ATOM 1539 N N . LEU A 1 187 ? -1.897 -3.982 -12.716 1.00 89.12 187 LEU A N 1
ATOM 1540 C CA . LEU A 1 187 ? -2.224 -3.349 -13.993 1.00 89.12 187 LEU A CA 1
ATOM 1541 C C . LEU A 1 187 ? -3.641 -3.699 -14.458 1.00 89.12 187 LEU A C 1
ATOM 1543 O O . LEU A 1 187 ? -4.388 -2.813 -14.860 1.00 89.12 187 LEU A O 1
ATOM 1547 N N . HIS A 1 188 ? -4.024 -4.971 -14.351 1.00 89.31 188 HIS A N 1
ATOM 1548 C CA . HIS A 1 188 ? -5.376 -5.428 -14.653 1.00 89.31 188 HIS A CA 1
ATOM 1549 C C . HIS A 1 188 ? -6.425 -4.723 -13.783 1.00 89.31 188 HIS A C 1
ATOM 1551 O O . HIS A 1 188 ? -7.454 -4.285 -14.287 1.00 89.31 188 HIS A O 1
ATOM 1557 N N . ASN A 1 189 ? -6.188 -4.583 -12.479 1.00 89.25 189 ASN A N 1
ATOM 1558 C CA . ASN A 1 189 ? -7.132 -3.910 -11.588 1.00 89.25 189 ASN A CA 1
ATOM 1559 C C . ASN A 1 189 ? -7.302 -2.427 -11.939 1.00 89.25 189 ASN A C 1
ATOM 1561 O O . ASN A 1 189 ? -8.428 -1.934 -11.955 1.00 89.25 189 ASN A O 1
ATOM 1565 N N . LEU A 1 190 ? -6.208 -1.749 -12.294 1.00 87.62 190 LEU A N 1
ATOM 1566 C CA . LEU A 1 190 ? -6.240 -0.354 -12.735 1.00 87.62 190 LEU A CA 1
ATOM 1567 C C . LEU A 1 190 ? -6.925 -0.190 -14.103 1.00 87.62 190 LEU A C 1
ATOM 1569 O O . LEU A 1 190 ? -7.641 0.786 -14.307 1.00 87.62 190 LEU A O 1
ATOM 1573 N N . SER A 1 191 ? -6.772 -1.150 -15.024 1.00 83.19 191 SER A N 1
ATOM 1574 C CA . SER A 1 191 ? -7.375 -1.076 -16.364 1.00 83.19 191 SER A CA 1
ATOM 1575 C C . SER A 1 191 ? -8.884 -1.329 -16.379 1.00 83.19 191 SER A C 1
ATOM 1577 O O . SER A 1 191 ? -9.570 -0.858 -17.280 1.00 83.19 191 SER A O 1
ATOM 1579 N N . ARG A 1 192 ? -9.434 -2.039 -15.383 1.00 72.62 192 ARG A N 1
ATOM 1580 C CA . ARG A 1 192 ? -10.886 -2.314 -15.276 1.00 72.62 192 ARG A CA 1
ATOM 1581 C C . ARG A 1 192 ? -11.747 -1.057 -15.145 1.00 72.62 192 ARG A C 1
ATOM 1583 O O . ARG A 1 192 ? -12.964 -1.141 -15.284 1.00 72.62 192 ARG A O 1
ATOM 1590 N N . HIS A 1 193 ? -11.139 0.087 -14.848 1.00 64.56 193 HIS A N 1
ATOM 1591 C CA . HIS A 1 193 ? -11.839 1.356 -14.712 1.00 64.56 193 HIS A CA 1
ATOM 1592 C C . HIS A 1 193 ? -12.211 1.977 -16.073 1.00 64.56 193 HIS A C 1
ATOM 1594 O O . HIS A 1 193 ? -13.234 2.655 -16.164 1.00 64.56 193 HIS A O 1
ATOM 1600 N N . ASP A 1 194 ? -11.468 1.677 -17.148 1.00 53.16 194 ASP A N 1
ATOM 1601 C CA . ASP A 1 194 ? -11.782 2.179 -18.498 1.00 53.16 194 ASP A CA 1
ATOM 1602 C C . ASP A 1 194 ? -13.038 1.531 -19.105 1.00 53.16 194 ASP A C 1
ATOM 1604 O O . ASP A 1 194 ? -13.741 2.163 -19.898 1.00 53.16 194 ASP A O 1
ATOM 1608 N N . ASP A 1 195 ? -13.392 0.314 -18.682 1.00 47.72 195 ASP A N 1
ATOM 1609 C CA . ASP A 1 195 ? -14.598 -0.379 -19.154 1.00 47.72 195 ASP A CA 1
ATOM 1610 C C . ASP A 1 195 ? -15.898 0.164 -18.516 1.00 47.72 195 ASP A C 1
ATOM 1612 O O . ASP A 1 195 ? -16.994 -0.165 -18.973 1.00 47.72 195 ASP A O 1
ATOM 1616 N N . GLY A 1 196 ? -15.799 1.014 -17.482 1.00 44.19 196 GLY A N 1
ATOM 1617 C CA . GLY A 1 196 ? -16.939 1.562 -16.731 1.00 44.19 196 GLY A CA 1
ATOM 1618 C C . GLY A 1 196 ? -17.238 3.054 -16.942 1.00 44.19 196 GLY A C 1
ATOM 1619 O O . GLY A 1 196 ? -18.311 3.499 -16.552 1.00 44.19 196 GLY A O 1
ATOM 1620 N N . ILE A 1 197 ? -16.338 3.829 -17.565 1.00 44.41 197 ILE A N 1
ATOM 1621 C CA . ILE A 1 197 ? -16.500 5.293 -17.768 1.00 44.41 197 ILE A CA 1
ATOM 1622 C C . ILE A 1 197 ? -17.134 5.641 -19.132 1.00 44.41 197 ILE A C 1
ATOM 1624 O O . ILE A 1 197 ? -17.271 6.802 -19.511 1.00 44.41 197 ILE A O 1
ATOM 1628 N N . LYS A 1 198 ? -17.587 4.642 -19.894 1.00 34.22 198 LYS A N 1
ATOM 1629 C CA . LYS A 1 198 ? -18.442 4.858 -21.072 1.00 34.22 198 LYS A CA 1
ATOM 1630 C C . LYS A 1 198 ? -19.906 4.536 -20.771 1.00 34.22 198 LYS A C 1
ATOM 1632 O O . LYS A 1 198 ? -20.487 3.712 -21.474 1.00 34.22 198 LYS A O 1
ATOM 1637 N N . GLN A 1 199 ? -20.494 5.180 -19.761 1.00 34.56 199 GLN A N 1
ATOM 1638 C CA . GLN A 1 199 ? -21.948 5.382 -19.641 1.00 34.56 199 GLN A CA 1
ATOM 1639 C C . GLN A 1 199 ? -22.252 6.751 -19.040 1.00 34.56 199 GLN A C 1
ATOM 1641 O O . GLN A 1 199 ? -21.662 7.072 -17.988 1.00 34.56 199 GLN A O 1
#

Foldseek 3Di:
DVPLVVCVVVLVVLLVVLLPDPPPVSLVVNPVVLVSLLVVLVVVPVLVPDQVVLQVLLVSLLVSCLSVLVVLVDPDVVVCPPSNVVSLLSSLSSNLSSLLSHDDDLCVQVDPSSLSSLLSLLVSLVPDQDADPNVVSSLSNLLSQLLPLSCLVSCVVSVVLVSLVVCLVVVVRGDDPVCSCSSVSSNVSSVVNVVPPPD

Secondary structure (DSSP, 8-state):
-HHHHTTHHHHHHHHHHTTSS-HHHHHHHHHHHHHHHHHHHHH-TTTTS-HHHHHHHHHHHHHHHHHTTHHHH---TTTS-HHHHHHHHHHHHHHHHHHTT----TTTT-SHHHHHHHHHHHHHHHH--S--HHHHHHHHHHHHHHT-GGGHHHHHHTTHHHHHHHHHHTGGGT--GGGTTHHHHHHHHHHTTTTTS--

Sequence (199 aa):
MQEILHPWPEVLAAIDQATDDDELFTLNISRAVLTQVFTIILSKDFFNKDHLLVREIFFSCFNILVNHAYIFKTTNSTLRTIFIDSNVRLLMKMITSITSLVKFQNDDFSNIDDQQLFIAMREHIDQDCKHDNLTDGIISLIWNLSDRTILVPLFLNTDYVYGVIEWIKTREIKFRDDKLNAPIHILHNLSRHDDGIKQ

Radius of gyration: 17.12 Å; chains: 1; bounding box: 45×32×49 Å